Protein AF-A0A961AQT0-F1 (afdb_monomer)

Solvent-accessible surface area (backbone atoms only — not comparable to full-atom values): 14544 Å² total; per-residue (Å²): 105,47,82,48,80,57,98,63,30,37,32,45,31,66,35,46,76,66,59,36,55,49,59,74,41,36,47,55,43,35,65,39,75,93,44,66,75,73,50,56,43,72,80,62,57,74,92,68,95,62,60,76,88,61,42,71,81,42,47,69,58,54,46,48,38,62,71,53,50,48,56,52,50,53,51,50,55,50,51,16,26,54,48,46,52,54,41,60,74,66,38,40,49,81,76,84,74,79,83,70,92,76,78,93,72,82,82,78,86,73,88,78,91,77,94,78,86,85,78,87,70,72,80,76,78,69,75,76,76,78,83,67,47,22,31,38,66,41,51,53,89,48,46,63,29,45,44,50,24,45,47,38,22,48,52,39,51,29,67,78,62,65,66,76,52,64,71,69,76,66,65,62,91,65,91,69,91,61,97,64,81,78,79,50,73,69,57,50,49,52,50,52,47,50,50,50,47,49,52,52,44,57,52,48,52,54,54,52,53,50,51,51,42,65,75,65,67,66,74,83,74,76,78,76,76,79,81,77,83,80,82,82,83,128

Structure (mmCIF, N/CA/C/O backbone):
data_AF-A0A961AQT0-F1
#
_entry.id   AF-A0A961AQT0-F1
#
loop_
_atom_site.group_PDB
_atom_site.id
_atom_site.type_symbol
_atom_site.label_atom_id
_atom_site.label_alt_id
_atom_site.label_comp_id
_atom_site.label_asym_id
_atom_site.label_entity_id
_atom_site.label_seq_id
_atom_site.pdbx_PDB_in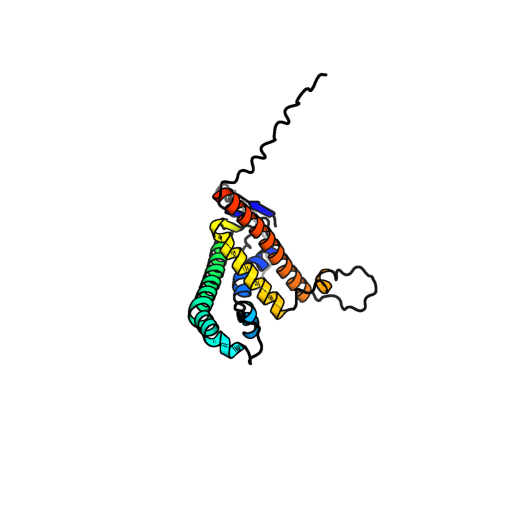s_code
_atom_site.Cartn_x
_atom_site.Cartn_y
_atom_site.Cartn_z
_atom_site.occupancy
_atom_site.B_iso_or_equiv
_atom_site.auth_seq_id
_atom_site.auth_comp_id
_atom_site.auth_asym_id
_atom_site.auth_atom_id
_atom_site.pdbx_PDB_model_num
ATOM 1 N N . MET A 1 1 ? 11.298 3.431 -13.349 1.00 89.81 1 MET A N 1
ATOM 2 C CA . MET A 1 1 ? 9.865 3.794 -13.445 1.00 89.81 1 MET A CA 1
ATOM 3 C C . MET A 1 1 ? 9.560 5.175 -14.056 1.00 89.81 1 MET A C 1
ATOM 5 O O . MET A 1 1 ? 10.123 6.187 -13.641 1.00 89.81 1 MET A O 1
ATOM 9 N N . LYS A 1 2 ? 8.581 5.237 -14.971 1.00 92.31 2 LYS A N 1
ATOM 10 C CA . LYS A 1 2 ? 7.876 6.451 -15.435 1.00 92.31 2 LYS A CA 1
ATOM 11 C C . LYS A 1 2 ? 6.384 6.370 -15.105 1.00 92.31 2 LYS A C 1
ATOM 13 O O . LYS A 1 2 ? 5.784 5.309 -15.260 1.00 92.31 2 LYS A O 1
ATOM 18 N N . PHE A 1 3 ? 5.789 7.501 -14.729 1.00 95.12 3 PHE A N 1
ATOM 19 C CA . PHE A 1 3 ? 4.351 7.633 -14.482 1.00 95.12 3 PHE A CA 1
ATOM 20 C C . PHE A 1 3 ? 3.673 8.417 -15.611 1.00 95.12 3 PHE A C 1
ATOM 22 O O . PHE A 1 3 ? 4.148 9.489 -15.993 1.00 95.12 3 PHE A O 1
ATOM 29 N N . ILE A 1 4 ? 2.570 7.888 -16.134 1.00 94.88 4 ILE A N 1
ATOM 30 C CA . ILE A 1 4 ? 1.768 8.509 -17.193 1.00 94.88 4 ILE A CA 1
ATOM 31 C C . ILE A 1 4 ? 0.313 8.534 -16.725 1.00 94.88 4 ILE A C 1
ATOM 33 O O . ILE A 1 4 ? -0.229 7.502 -16.343 1.00 94.88 4 ILE A O 1
ATOM 37 N N . LEU A 1 5 ? -0.321 9.705 -16.770 1.00 94.25 5 LEU A N 1
ATOM 38 C CA . LEU A 1 5 ? -1.738 9.879 -16.454 1.00 94.25 5 LEU A CA 1
ATOM 39 C C . LEU A 1 5 ? -2.531 10.095 -17.744 1.00 94.25 5 LEU A C 1
ATOM 41 O O . LEU A 1 5 ? -2.155 10.939 -18.559 1.00 94.25 5 LEU A O 1
ATOM 45 N N . THR A 1 6 ? -3.616 9.346 -17.909 1.00 92.38 6 THR A N 1
ATOM 46 C CA . THR A 1 6 ? -4.598 9.499 -18.988 1.00 92.38 6 THR A CA 1
ATOM 47 C C . THR A 1 6 ? -5.956 9.913 -18.406 1.00 92.38 6 THR A C 1
ATOM 49 O O . THR A 1 6 ? -6.093 10.077 -17.192 1.00 92.38 6 THR A O 1
ATOM 52 N N . GLU A 1 7 ? -6.961 10.114 -19.262 1.00 88.50 7 GLU A N 1
ATOM 53 C CA . GLU A 1 7 ? -8.322 10.462 -18.827 1.00 88.50 7 GLU A CA 1
ATOM 54 C C . GLU A 1 7 ? -9.006 9.329 -18.047 1.00 88.50 7 GLU A C 1
ATOM 56 O O . GLU A 1 7 ? -9.765 9.612 -17.123 1.00 88.50 7 GLU A O 1
ATOM 61 N N . GLU A 1 8 ? -8.717 8.065 -18.379 1.00 92.56 8 GLU A N 1
ATOM 62 C CA . GLU A 1 8 ? -9.401 6.881 -17.828 1.00 92.56 8 GLU A CA 1
ATOM 63 C C . GLU A 1 8 ? -8.486 6.013 -16.947 1.00 92.56 8 GLU A C 1
ATOM 65 O O . GLU A 1 8 ? -8.963 5.230 -16.128 1.00 92.56 8 GLU A O 1
ATOM 70 N N . SER A 1 9 ? -7.164 6.146 -17.074 1.00 95.50 9 SER A N 1
ATOM 71 C CA . SER A 1 9 ? -6.191 5.285 -16.396 1.00 95.50 9 SER A CA 1
ATOM 72 C C . SER A 1 9 ? -4.923 6.030 -15.980 1.00 95.50 9 SER A C 1
ATOM 74 O O . SER A 1 9 ? -4.615 7.127 -16.448 1.00 95.50 9 SER A O 1
ATOM 76 N N . TRP A 1 10 ? -4.143 5.416 -15.100 1.00 95.81 10 TRP A N 1
ATOM 77 C CA . TRP A 1 10 ? -2.750 5.772 -14.879 1.00 95.81 10 TRP A CA 1
ATOM 78 C C . TRP A 1 10 ? -1.855 4.564 -15.136 1.00 95.81 10 TRP A C 1
ATOM 80 O O . TRP A 1 10 ? -2.249 3.413 -14.958 1.00 95.81 10 TRP A O 1
ATOM 90 N N . ILE A 1 11 ? -0.640 4.832 -15.600 1.00 95.94 11 ILE A N 1
ATOM 91 C CA . ILE A 1 11 ? 0.290 3.818 -16.083 1.00 95.94 11 ILE A CA 1
ATOM 92 C C . ILE A 1 11 ? 1.629 4.004 -15.380 1.00 95.94 11 ILE A C 1
ATOM 94 O O . ILE A 1 11 ? 2.195 5.102 -15.372 1.00 95.94 11 ILE A O 1
ATOM 98 N N . LEU A 1 12 ? 2.165 2.905 -14.857 1.00 95.44 12 LEU A N 1
ATOM 99 C CA . LEU A 1 12 ? 3.576 2.784 -14.510 1.00 95.44 12 LEU A CA 1
ATOM 100 C C . LEU A 1 12 ? 4.265 1.995 -15.615 1.00 95.44 12 LEU A C 1
ATOM 102 O O . LEU A 1 12 ? 3.833 0.900 -15.957 1.00 95.44 12 LEU A O 1
ATOM 106 N N . SER A 1 13 ? 5.314 2.567 -16.189 1.00 93.81 13 SER A N 1
ATOM 107 C CA . SER A 1 13 ? 6.103 1.971 -17.274 1.00 93.81 13 SER A CA 1
ATOM 108 C C . SER A 1 13 ? 7.590 2.031 -16.945 1.00 93.81 13 SER A C 1
ATOM 110 O O . SER A 1 13 ? 7.985 2.722 -15.999 1.00 93.81 13 SER A O 1
ATOM 112 N N . ASP A 1 14 ? 8.412 1.325 -17.722 1.00 91.19 14 ASP A N 1
ATOM 113 C CA . ASP A 1 14 ? 9.852 1.190 -17.484 1.00 91.19 14 ASP A CA 1
ATOM 114 C C . ASP A 1 14 ? 10.146 0.736 -16.041 1.00 91.19 14 ASP A C 1
ATOM 116 O O . ASP A 1 14 ? 10.972 1.347 -15.348 1.00 91.19 14 ASP A O 1
ATOM 120 N N . LEU A 1 15 ? 9.390 -0.257 -15.557 1.00 92.38 15 LEU A N 1
ATOM 121 C CA . LEU A 1 15 ? 9.602 -0.861 -14.245 1.00 92.38 15 LEU A CA 1
ATOM 122 C C . LEU A 1 15 ? 10.821 -1.776 -14.304 1.00 92.38 15 LEU A C 1
ATOM 124 O O . LEU A 1 15 ? 10.881 -2.703 -15.113 1.00 92.38 15 LEU A O 1
ATOM 128 N N . ASP A 1 16 ? 11.790 -1.523 -13.433 1.00 91.44 16 ASP A N 1
ATOM 129 C CA . ASP A 1 16 ? 12.887 -2.462 -13.239 1.00 91.44 16 ASP A CA 1
ATOM 130 C C . ASP A 1 16 ? 12.443 -3.682 -12.393 1.00 91.44 16 ASP A C 1
ATOM 132 O O . ASP A 1 16 ? 11.390 -3.655 -11.745 1.00 91.44 16 ASP A O 1
ATOM 136 N N . PRO A 1 17 ? 13.224 -4.780 -12.366 1.00 92.06 17 PRO A N 1
ATOM 137 C CA . PRO A 1 17 ? 12.862 -5.980 -11.610 1.00 92.06 17 PRO A CA 1
ATOM 138 C C . PRO A 1 17 ? 12.634 -5.760 -10.108 1.00 92.06 17 PRO A C 1
ATOM 140 O O . PRO A 1 17 ? 11.845 -6.481 -9.492 1.00 92.06 17 PRO A O 1
ATOM 143 N N . ILE A 1 18 ? 13.332 -4.798 -9.499 1.00 92.19 18 ILE A N 1
ATOM 144 C CA . ILE A 1 18 ? 13.198 -4.479 -8.075 1.00 92.19 18 ILE A CA 1
ATOM 145 C C . ILE A 1 18 ? 11.899 -3.701 -7.853 1.00 92.19 18 ILE A C 1
ATOM 147 O O . ILE A 1 18 ? 11.132 -4.057 -6.961 1.00 92.19 18 ILE A O 1
ATOM 151 N N . GLU A 1 19 ? 11.617 -2.700 -8.688 1.00 94.88 19 GLU A N 1
ATOM 152 C CA . GLU A 1 19 ? 10.358 -1.946 -8.676 1.00 94.88 19 GLU A CA 1
ATOM 153 C C . GLU A 1 19 ? 9.150 -2.880 -8.873 1.00 94.88 19 GLU A C 1
ATOM 155 O O . GLU A 1 19 ? 8.180 -2.797 -8.117 1.00 94.88 19 GLU A O 1
ATOM 160 N N . TRP A 1 20 ? 9.229 -3.833 -9.812 1.00 95.25 20 TRP A N 1
ATOM 161 C CA . TRP A 1 20 ? 8.197 -4.863 -9.981 1.00 95.25 20 TRP A CA 1
ATOM 162 C C . TRP A 1 20 ? 8.046 -5.740 -8.735 1.00 95.25 20 TRP A C 1
ATOM 164 O O . TRP A 1 20 ? 6.934 -5.953 -8.259 1.00 95.25 20 TRP A O 1
ATOM 174 N N . THR A 1 21 ? 9.159 -6.203 -8.158 1.00 93.81 21 THR A N 1
ATOM 175 C CA . THR A 1 21 ? 9.134 -6.996 -6.917 1.00 93.81 21 THR A CA 1
ATOM 176 C C . THR A 1 21 ? 8.469 -6.224 -5.775 1.00 93.81 21 THR A C 1
ATOM 178 O O . THR A 1 21 ? 7.785 -6.813 -4.941 1.00 93.81 21 THR A O 1
ATOM 181 N N . PHE A 1 22 ? 8.647 -4.904 -5.708 1.00 95.94 22 PHE A N 1
ATOM 182 C CA . PHE A 1 22 ? 7.949 -4.084 -4.723 1.00 95.94 22 PHE A CA 1
ATOM 183 C C . PHE A 1 22 ? 6.447 -4.030 -5.003 1.00 95.94 22 PHE A C 1
ATOM 185 O O . PHE A 1 22 ? 5.671 -4.221 -4.071 1.00 95.94 22 PHE A O 1
ATOM 192 N N . LEU A 1 23 ? 6.032 -3.825 -6.255 1.00 96.62 23 LEU A N 1
ATOM 193 C CA . LEU A 1 23 ? 4.618 -3.800 -6.644 1.00 96.62 23 LEU A CA 1
ATOM 194 C C . LEU A 1 23 ? 3.904 -5.127 -6.356 1.00 96.62 23 LEU A C 1
ATOM 196 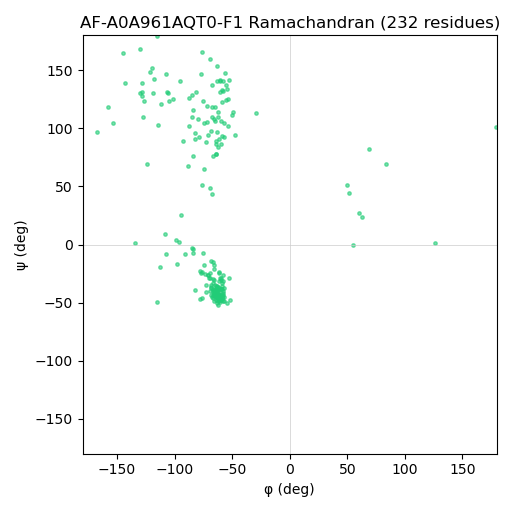O O . LEU A 1 23 ? 2.865 -5.132 -5.695 1.00 96.62 23 LEU A O 1
ATOM 200 N N . ASP A 1 24 ? 4.489 -6.245 -6.784 1.00 95.38 24 ASP A N 1
ATOM 201 C CA . ASP A 1 24 ? 3.924 -7.592 -6.635 1.00 95.38 24 ASP A CA 1
ATOM 202 C C . ASP A 1 24 ? 3.696 -7.977 -5.162 1.00 95.38 24 ASP A C 1
ATOM 204 O O . ASP A 1 24 ? 2.759 -8.690 -4.809 1.00 95.38 24 ASP A O 1
ATOM 208 N N . ARG A 1 25 ? 4.507 -7.420 -4.255 1.00 95.19 25 ARG A N 1
ATOM 209 C CA . ARG A 1 25 ? 4.399 -7.672 -2.814 1.00 95.19 25 ARG A CA 1
ATOM 210 C C . ARG A 1 25 ? 3.369 -6.807 -2.097 1.00 95.19 25 ARG A C 1
ATOM 212 O O . ARG A 1 25 ? 3.127 -7.046 -0.913 1.00 95.19 25 ARG A O 1
ATOM 219 N N . ILE A 1 26 ? 2.752 -5.816 -2.746 1.00 96.88 26 ILE A N 1
ATOM 220 C CA . ILE A 1 26 ? 1.776 -4.930 -2.088 1.00 96.88 26 ILE A CA 1
ATOM 221 C C . ILE A 1 26 ? 0.640 -5.726 -1.423 1.00 96.88 26 ILE A C 1
ATOM 223 O O . ILE A 1 26 ? 0.404 -5.484 -0.236 1.00 96.88 26 ILE A O 1
ATOM 227 N N . PRO A 1 27 ? -0.044 -6.682 -2.091 1.00 96.88 27 PRO A N 1
ATOM 228 C CA . PRO A 1 27 ? -1.161 -7.402 -1.477 1.00 96.88 27 PRO A CA 1
ATOM 229 C C . PRO A 1 27 ? -0.750 -8.202 -0.234 1.00 96.88 27 PRO A C 1
ATOM 231 O O . PRO A 1 27 ? -1.431 -8.139 0.793 1.00 96.88 27 PRO A O 1
ATOM 234 N N . GLU A 1 28 ? 0.391 -8.897 -0.299 1.00 94.38 28 GLU A N 1
ATOM 235 C CA . GLU A 1 28 ? 0.951 -9.675 0.814 1.00 94.38 28 GLU A CA 1
ATOM 236 C C . GLU A 1 28 ? 1.325 -8.765 1.996 1.00 94.38 28 GLU A C 1
ATOM 238 O O . GLU A 1 28 ? 0.946 -9.016 3.145 1.00 94.38 28 GLU A O 1
ATOM 243 N N . MET A 1 29 ? 2.034 -7.668 1.716 1.00 93.75 29 MET A N 1
ATOM 244 C CA . MET A 1 29 ? 2.476 -6.718 2.737 1.00 93.75 29 MET A CA 1
ATOM 245 C C . MET A 1 29 ? 1.293 -6.002 3.387 1.00 93.75 29 MET A C 1
ATOM 247 O O . MET A 1 29 ? 1.274 -5.852 4.606 1.00 93.75 29 MET A O 1
ATOM 251 N N . ALA A 1 30 ? 0.282 -5.620 2.605 1.00 95.56 30 ALA A N 1
ATOM 252 C CA . ALA A 1 30 ? -0.956 -5.023 3.098 1.00 95.56 30 ALA A CA 1
ATOM 253 C C . ALA A 1 30 ? -1.780 -6.002 3.951 1.00 95.56 30 ALA A C 1
ATOM 255 O O . ALA A 1 30 ? -2.460 -5.587 4.886 1.00 95.56 30 ALA A O 1
ATOM 256 N N . ALA A 1 31 ? -1.698 -7.308 3.676 1.00 93.25 31 ALA A N 1
ATOM 257 C CA . ALA A 1 31 ? -2.327 -8.340 4.498 1.00 93.25 31 ALA A CA 1
ATOM 258 C C . ALA A 1 31 ? -1.639 -8.537 5.860 1.00 93.25 31 ALA A C 1
ATOM 260 O O . ALA A 1 31 ? -2.248 -9.023 6.824 1.00 93.25 31 ALA A O 1
ATOM 261 N N . GLY A 1 32 ? -0.344 -8.220 5.933 1.00 90.06 32 GLY A N 1
ATOM 262 C CA . GLY A 1 32 ? 0.490 -8.491 7.098 1.00 90.06 32 GLY A CA 1
ATOM 263 C C . GLY A 1 32 ? 0.576 -9.980 7.433 1.00 90.06 32 GLY A C 1
ATOM 264 O O . GLY A 1 32 ? 0.724 -10.326 8.598 1.00 90.06 32 GLY A O 1
ATOM 265 N N . GLU A 1 33 ? 0.412 -10.878 6.454 1.00 83.62 33 GLU A N 1
ATOM 266 C CA . GLU A 1 33 ? 0.468 -12.342 6.642 1.00 83.62 33 GLU A CA 1
ATOM 267 C C . GLU A 1 33 ? 1.827 -12.837 7.113 1.00 83.62 33 GLU A C 1
ATOM 269 O O . GLU A 1 33 ? 1.892 -13.696 7.993 1.00 83.62 33 GLU A O 1
ATOM 274 N N . ALA A 1 34 ? 2.893 -12.207 6.627 1.00 81.06 34 ALA A N 1
ATOM 275 C CA . ALA A 1 34 ? 4.253 -12.452 7.083 1.00 81.06 34 ALA A CA 1
ATOM 276 C C . ALA A 1 34 ? 4.565 -11.829 8.460 1.00 81.06 34 ALA A C 1
ATOM 278 O O . ALA A 1 34 ? 5.642 -12.062 9.011 1.00 81.06 34 ALA A O 1
ATOM 279 N N . LEU A 1 35 ? 3.652 -11.030 9.023 1.00 85.56 35 LEU A N 1
ATOM 280 C CA . LEU A 1 35 ? 3.876 -10.264 10.243 1.00 85.56 35 LEU A CA 1
ATOM 281 C C . LEU A 1 35 ? 3.114 -10.849 11.445 1.00 85.56 35 LEU A C 1
ATOM 283 O O . LEU A 1 35 ? 2.002 -11.369 11.311 1.00 85.56 35 LEU A O 1
ATOM 287 N N . PRO A 1 36 ? 3.680 -10.738 12.659 1.00 85.50 36 PRO A N 1
ATOM 288 C CA . PRO A 1 36 ? 2.969 -11.069 13.884 1.00 85.50 36 PRO A CA 1
ATOM 289 C C . PRO A 1 36 ? 1.604 -10.352 14.010 1.00 85.50 36 PRO A C 1
ATOM 291 O O . PRO A 1 36 ? 1.506 -9.163 13.688 1.00 85.50 36 PRO A O 1
ATOM 294 N N . PRO A 1 37 ? 0.547 -11.017 14.530 1.00 83.50 37 PRO A N 1
ATOM 295 C CA . PRO A 1 37 ? -0.811 -10.463 14.553 1.00 83.50 37 PRO A CA 1
ATOM 296 C C . PRO A 1 37 ? -0.960 -9.122 15.276 1.00 83.50 37 PRO A C 1
ATOM 298 O O . PRO A 1 37 ? -1.874 -8.368 14.954 1.00 83.50 37 PRO A O 1
ATOM 301 N N . GLN A 1 38 ? -0.086 -8.811 16.238 1.00 83.81 38 GLN A N 1
ATOM 302 C CA . GLN A 1 38 ? -0.136 -7.544 16.968 1.00 83.81 38 GLN A CA 1
ATOM 303 C C . GLN A 1 38 ? 0.052 -6.323 16.062 1.00 83.81 38 GLN A C 1
ATOM 305 O O . GLN A 1 38 ? -0.568 -5.299 16.309 1.00 83.81 38 GLN A O 1
ATOM 310 N N . PHE A 1 39 ? 0.823 -6.433 14.978 1.00 85.06 39 PHE A N 1
ATOM 311 C CA . PHE A 1 39 ? 1.062 -5.301 14.08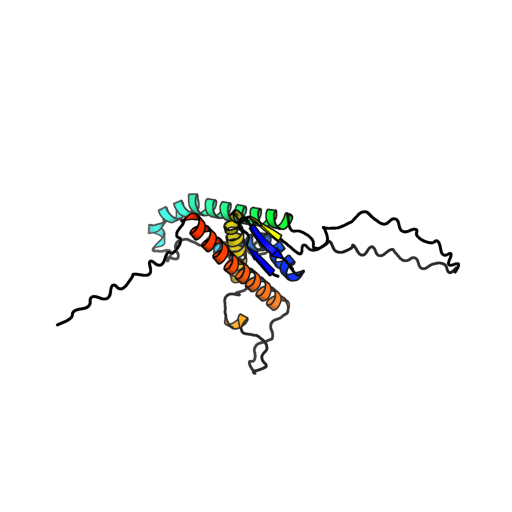2 1.00 85.06 39 PHE A CA 1
ATOM 312 C C . PHE A 1 39 ? -0.181 -4.934 13.266 1.00 85.06 39 PHE A C 1
ATOM 314 O O . PHE A 1 39 ? -0.400 -3.768 12.945 1.00 85.06 39 PHE A O 1
ATOM 321 N N . ARG A 1 40 ? -1.080 -5.899 13.031 1.00 82.06 40 ARG A N 1
ATOM 322 C CA . ARG A 1 40 ? -2.374 -5.643 12.380 1.00 82.06 40 ARG A CA 1
ATOM 323 C C . ARG A 1 40 ? -3.308 -4.764 13.210 1.00 82.06 40 ARG A C 1
ATOM 325 O O . ARG A 1 40 ? -4.229 -4.184 12.646 1.00 82.06 40 ARG A O 1
ATOM 332 N N . GLN A 1 41 ? -3.059 -4.608 14.514 1.00 83.56 41 GLN A N 1
ATOM 333 C CA . GLN A 1 41 ? -3.814 -3.663 15.346 1.00 83.56 41 GLN A CA 1
ATOM 334 C C . GLN A 1 41 ? -3.645 -2.220 14.859 1.00 83.56 41 GLN A C 1
ATOM 336 O O . GLN A 1 41 ? -4.530 -1.402 15.075 1.00 83.56 41 GLN A O 1
ATOM 341 N N . ARG A 1 42 ? -2.555 -1.907 14.141 1.00 86.31 42 ARG A N 1
ATOM 342 C CA . ARG A 1 42 ? -2.358 -0.582 13.550 1.00 86.31 42 ARG A CA 1
ATOM 343 C C . ARG A 1 42 ? -3.307 -0.293 12.386 1.00 86.31 42 ARG A C 1
ATOM 345 O O . ARG A 1 42 ? -3.639 0.869 12.171 1.00 86.31 42 ARG A O 1
ATOM 352 N N . LEU A 1 43 ? -3.749 -1.326 11.662 1.00 86.50 43 LEU A N 1
ATOM 353 C CA . LEU A 1 43 ? -4.715 -1.185 10.566 1.00 86.50 43 LEU A CA 1
ATOM 354 C C . LEU A 1 43 ? -6.123 -0.888 11.080 1.00 86.50 43 LEU A C 1
ATOM 356 O O . LEU A 1 43 ? -6.871 -0.147 10.453 1.00 86.50 43 LEU A O 1
ATOM 360 N N . LEU A 1 44 ? -6.472 -1.471 12.225 1.00 85.94 44 LEU A N 1
ATOM 361 C CA . LEU A 1 44 ? -7.778 -1.338 12.862 1.00 85.94 44 LEU A CA 1
ATOM 362 C C . LEU A 1 44 ? -7.561 -0.828 14.287 1.00 85.94 44 LEU A C 1
ATOM 364 O O . LEU A 1 44 ? -7.714 -1.602 15.240 1.00 85.94 44 LEU A O 1
ATOM 368 N N . PRO A 1 45 ? -7.125 0.437 14.432 1.00 82.00 45 PRO A N 1
ATOM 369 C CA . PRO A 1 45 ? -6.811 0.979 15.735 1.00 82.00 45 PRO A CA 1
ATOM 370 C C . PRO A 1 45 ? -8.062 1.006 16.605 1.00 82.00 45 PRO A C 1
ATOM 372 O O . PRO A 1 45 ? -9.196 1.102 16.129 1.00 82.00 45 PRO A O 1
ATOM 375 N N . ASP A 1 46 ? -7.825 0.949 17.906 1.00 82.31 46 ASP A N 1
ATOM 376 C CA . ASP A 1 46 ? -8.844 1.284 18.880 1.00 82.31 46 ASP A CA 1
ATOM 377 C C . ASP A 1 46 ? -9.292 2.734 18.643 1.00 82.31 46 ASP A C 1
ATOM 379 O O . ASP A 1 46 ? -8.440 3.629 18.638 1.00 82.31 46 ASP A O 1
ATOM 383 N N . PRO A 1 47 ? -10.588 2.995 18.405 1.00 83.31 47 PRO A N 1
ATOM 384 C CA . PRO A 1 47 ? -11.051 4.341 18.093 1.00 83.31 47 PRO A CA 1
ATOM 385 C C . PRO A 1 47 ? -10.930 5.286 19.293 1.00 83.31 47 PRO A C 1
ATOM 387 O O . PRO A 1 47 ? -11.030 6.499 19.114 1.00 83.31 47 PRO A O 1
ATOM 390 N N . ILE A 1 48 ? -10.715 4.756 20.505 1.00 82.12 48 ILE A N 1
ATOM 391 C CA . ILE A 1 48 ? -10.544 5.560 21.709 1.00 82.12 48 ILE A CA 1
ATOM 392 C C . ILE A 1 48 ? -9.257 5.166 22.438 1.00 82.12 48 ILE A C 1
ATOM 394 O O . ILE A 1 48 ? -9.175 4.127 23.095 1.00 82.12 48 ILE A O 1
ATOM 398 N N . ASP A 1 49 ? -8.274 6.062 22.394 1.00 74.94 49 ASP A N 1
ATOM 399 C CA . ASP A 1 49 ? -7.051 5.978 23.195 1.00 74.94 49 ASP A CA 1
ATOM 400 C C . ASP A 1 49 ? -7.250 6.670 24.556 1.00 74.94 49 ASP A C 1
ATOM 402 O O . ASP A 1 49 ? -6.714 7.746 24.823 1.00 74.94 49 ASP A O 1
ATOM 406 N N . VAL A 1 50 ? -8.112 6.094 25.405 1.00 74.50 50 VAL A N 1
ATOM 407 C CA . VAL A 1 50 ? -8.388 6.606 26.763 1.00 74.50 50 VAL A CA 1
ATOM 408 C C . VAL A 1 50 ? -8.048 5.584 27.851 1.00 74.50 50 VAL A C 1
ATOM 410 O O . VAL A 1 50 ? -8.151 4.371 27.627 1.00 74.50 50 VAL A O 1
ATOM 413 N N . PRO A 1 51 ? -7.689 6.043 29.068 1.00 76.00 51 PRO A N 1
ATOM 414 C CA . PRO A 1 51 ? -7.473 5.164 30.211 1.00 76.00 51 PRO A CA 1
ATOM 415 C C . PRO A 1 51 ? -8.697 4.293 30.515 1.00 76.00 51 PRO A C 1
ATOM 417 O O . PRO A 1 51 ? -9.841 4.729 30.385 1.00 76.00 51 PRO A O 1
ATOM 420 N N . ALA A 1 52 ? -8.461 3.078 31.021 1.00 76.00 52 ALA A N 1
ATOM 421 C CA . ALA A 1 52 ? -9.514 2.096 31.304 1.00 76.00 52 ALA A CA 1
ATOM 422 C C . ALA A 1 52 ? -10.661 2.629 32.188 1.00 76.00 52 ALA A C 1
ATOM 424 O O . ALA A 1 52 ? -11.794 2.184 32.048 1.00 76.00 52 ALA A O 1
ATOM 425 N N . SER A 1 53 ? -10.386 3.601 33.064 1.00 76.19 53 SER A N 1
ATOM 426 C CA . SER A 1 53 ? -11.379 4.232 33.941 1.00 76.19 53 SER A CA 1
ATOM 427 C C . SER A 1 53 ? -12.401 5.115 33.221 1.00 76.19 53 SER A C 1
ATOM 429 O O . SER A 1 53 ? -13.480 5.341 33.754 1.00 76.19 53 SER A O 1
ATOM 431 N N . GLU A 1 54 ? -12.066 5.650 32.047 1.00 75.88 54 GLU A N 1
ATOM 432 C CA . GLU A 1 54 ? -12.966 6.497 31.246 1.00 75.88 54 GLU A CA 1
ATOM 433 C C . GLU A 1 54 ? -13.657 5.695 30.139 1.00 75.88 54 GLU A C 1
ATOM 435 O O . GLU A 1 54 ? -14.706 6.091 29.637 1.00 75.88 54 GLU A O 1
ATOM 440 N N . ARG A 1 55 ? -13.113 4.514 29.837 1.00 77.88 55 ARG A N 1
ATOM 441 C CA . ARG A 1 55 ? -13.582 3.605 28.796 1.00 77.88 55 ARG A CA 1
ATOM 442 C C . ARG A 1 55 ? -14.961 3.002 29.069 1.00 77.88 55 ARG A C 1
ATOM 444 O O . ARG A 1 55 ? -15.693 2.737 28.123 1.00 77.88 55 ARG A O 1
ATOM 451 N N . GLU A 1 56 ? -15.333 2.818 30.338 1.00 76.19 56 GLU A N 1
ATOM 452 C CA . GLU A 1 56 ? -16.666 2.317 30.723 1.00 76.19 56 GLU A CA 1
ATOM 453 C C . GLU A 1 56 ? -17.797 3.237 30.230 1.00 76.19 56 GLU A C 1
ATOM 455 O O . GLU A 1 56 ? -18.880 2.762 29.901 1.00 76.19 56 GLU A O 1
ATOM 460 N N . ASN A 1 57 ? -17.545 4.547 30.112 1.00 79.06 57 ASN A N 1
ATOM 461 C CA . ASN A 1 57 ? -18.544 5.496 29.609 1.00 79.06 57 ASN A CA 1
ATOM 462 C C . ASN A 1 57 ? -18.746 5.403 28.089 1.00 79.06 57 ASN A C 1
ATOM 464 O O . ASN A 1 57 ? -19.765 5.863 27.581 1.00 79.06 57 ASN A O 1
ATOM 468 N N . GLU A 1 58 ? -17.796 4.791 27.382 1.00 81.75 58 GLU A N 1
ATOM 469 C CA . GLU A 1 58 ? -17.765 4.676 25.923 1.00 81.75 58 GLU A CA 1
ATOM 470 C C . GLU A 1 58 ? -18.062 3.243 25.446 1.00 81.75 58 GLU A C 1
ATOM 472 O O . GLU A 1 58 ? -17.919 2.928 24.266 1.00 81.75 58 GLU A O 1
ATOM 477 N N . GLU A 1 59 ? -18.488 2.350 26.348 1.00 82.94 59 GLU A N 1
ATOM 478 C CA . GLU A 1 59 ? -18.731 0.934 26.040 1.00 82.94 59 GLU A CA 1
ATOM 479 C C . GLU A 1 59 ? -19.750 0.755 24.903 1.00 82.94 59 GLU A C 1
ATOM 481 O O . GLU A 1 59 ? -19.561 -0.094 24.033 1.00 82.94 59 GLU A O 1
ATOM 486 N N . GLY A 1 60 ? -20.786 1.601 24.855 1.00 84.50 60 GLY A N 1
ATOM 487 C CA . GLY A 1 60 ? -21.765 1.602 23.764 1.00 84.50 60 GLY A CA 1
ATOM 488 C C . GLY A 1 60 ? -21.138 1.933 22.408 1.00 84.50 60 GLY A C 1
ATOM 489 O O . GLY A 1 60 ? -21.351 1.208 21.442 1.00 84.50 60 GLY A O 1
ATOM 490 N N . PHE A 1 61 ? -20.299 2.970 22.351 1.00 87.19 61 PHE A N 1
ATOM 491 C CA . PHE A 1 61 ? -19.592 3.350 21.128 1.00 87.19 61 PHE A CA 1
ATOM 492 C C . PHE A 1 61 ? -18.591 2.276 20.688 1.00 87.19 61 PHE A C 1
ATOM 494 O O . PHE A 1 61 ? -18.508 1.951 19.506 1.00 87.19 61 PHE A O 1
ATOM 501 N N . LEU A 1 62 ? -17.848 1.687 21.629 1.00 87.19 62 LEU A N 1
ATOM 502 C CA . LEU A 1 62 ? -16.904 0.609 21.332 1.00 87.19 62 LEU A CA 1
ATOM 503 C C . LEU A 1 62 ? -17.606 -0.657 20.831 1.00 87.19 62 LEU A C 1
ATOM 505 O O . LEU A 1 62 ? -17.060 -1.352 19.972 1.00 87.19 62 LEU A O 1
ATOM 509 N N . ASN A 1 63 ? -18.805 -0.949 21.343 1.00 88.56 63 ASN A N 1
ATOM 510 C CA . ASN A 1 63 ? -19.623 -2.040 20.833 1.00 88.56 63 ASN A CA 1
ATOM 511 C C . ASN A 1 63 ? -20.073 -1.763 19.392 1.00 88.56 63 ASN A C 1
ATOM 513 O O . ASN A 1 63 ? -19.850 -2.603 18.527 1.00 88.56 63 ASN A O 1
ATOM 517 N N . ASP A 1 64 ? -20.603 -0.569 19.109 1.00 90.25 64 ASP A N 1
ATOM 518 C CA . ASP A 1 64 ? -21.024 -0.187 17.753 1.00 90.25 64 ASP A CA 1
ATOM 519 C C . ASP A 1 64 ? -19.844 -0.195 16.766 1.00 90.25 64 ASP A C 1
ATOM 521 O O . ASP A 1 64 ? -19.957 -0.681 15.638 1.00 90.25 64 ASP A O 1
ATOM 525 N N . TRP A 1 65 ? -18.676 0.284 17.201 1.00 90.31 65 TRP A N 1
ATOM 526 C CA . TRP A 1 65 ? -17.442 0.200 16.426 1.00 90.31 65 TRP A CA 1
ATOM 527 C C . TRP A 1 65 ? -17.071 -1.249 16.098 1.00 90.31 65 TRP A C 1
ATOM 529 O O . TRP A 1 65 ? -16.741 -1.559 14.954 1.00 90.31 65 TRP A O 1
ATOM 539 N N . GLY A 1 66 ? -17.123 -2.140 17.090 1.00 88.62 66 GLY A N 1
ATOM 540 C CA . GLY A 1 66 ? -16.805 -3.554 16.912 1.00 88.62 66 GLY A CA 1
ATOM 541 C C . GLY A 1 66 ? -17.822 -4.311 16.056 1.00 88.62 66 GLY A C 1
ATOM 542 O O . GLY A 1 66 ? -17.428 -5.209 15.315 1.00 88.62 66 GLY A O 1
ATOM 543 N N . GLU A 1 67 ? -19.103 -3.956 16.151 1.00 92.88 67 GLU A N 1
ATOM 544 C CA . GLU A 1 67 ? -20.206 -4.636 15.468 1.00 92.88 67 GLU A CA 1
ATOM 545 C C . GLU A 1 67 ? -20.378 -4.173 14.016 1.00 92.88 67 GLU A C 1
ATOM 547 O O . GLU A 1 67 ? -20.631 -5.005 13.146 1.00 92.88 67 GLU A O 1
ATOM 552 N N . TYR A 1 68 ? -20.211 -2.875 13.744 1.00 92.25 68 TYR A N 1
ATOM 553 C CA . TYR A 1 68 ? -20.531 -2.288 12.439 1.00 92.25 68 TYR A CA 1
ATOM 554 C C . TYR A 1 68 ? -19.305 -1.747 11.709 1.00 92.25 68 TYR A C 1
ATOM 556 O O . TYR A 1 68 ? -19.082 -2.073 10.548 1.00 92.25 68 TYR A O 1
ATOM 564 N N . VAL A 1 69 ? -18.471 -0.947 12.375 1.00 91.38 69 VAL A N 1
ATOM 565 C CA . VAL A 1 69 ? -17.408 -0.216 11.666 1.00 91.38 69 VAL A CA 1
ATOM 566 C C . VAL A 1 69 ? -16.222 -1.112 11.336 1.00 91.38 69 VAL A C 1
ATOM 568 O O . VAL A 1 69 ? -15.726 -1.121 10.211 1.00 91.38 69 VAL A O 1
ATOM 571 N N . ARG A 1 70 ? -15.754 -1.887 12.314 1.00 90.69 70 ARG A N 1
ATOM 572 C CA . ARG A 1 70 ? -14.587 -2.747 12.142 1.00 90.69 70 ARG A CA 1
ATOM 573 C C . ARG A 1 70 ? -14.788 -3.798 11.035 1.00 90.69 70 ARG A C 1
ATOM 575 O O . ARG A 1 70 ? -13.879 -3.912 10.213 1.00 90.69 70 ARG A O 1
ATOM 582 N N . PRO A 1 71 ? -15.913 -4.536 10.958 1.00 93.50 71 PRO A N 1
ATOM 583 C CA . PRO A 1 71 ? -16.123 -5.512 9.887 1.00 93.50 71 PRO A CA 1
ATOM 584 C C . PRO A 1 71 ? -16.203 -4.875 8.494 1.00 93.50 71 PRO A C 1
ATOM 586 O O . PRO A 1 71 ? -15.694 -5.448 7.526 1.00 93.50 71 PRO A O 1
ATOM 589 N N . ASP A 1 72 ? -16.793 -3.682 8.389 1.00 93.75 72 ASP A N 1
ATOM 590 C CA . ASP A 1 72 ? -16.873 -2.936 7.131 1.00 93.75 72 ASP A CA 1
ATOM 591 C C . ASP A 1 72 ? -15.479 -2.488 6.667 1.00 93.75 72 ASP A C 1
ATOM 593 O O . ASP A 1 72 ? -15.126 -2.671 5.500 1.00 93.75 72 ASP A O 1
ATOM 597 N N . LEU A 1 73 ? -14.646 -1.984 7.5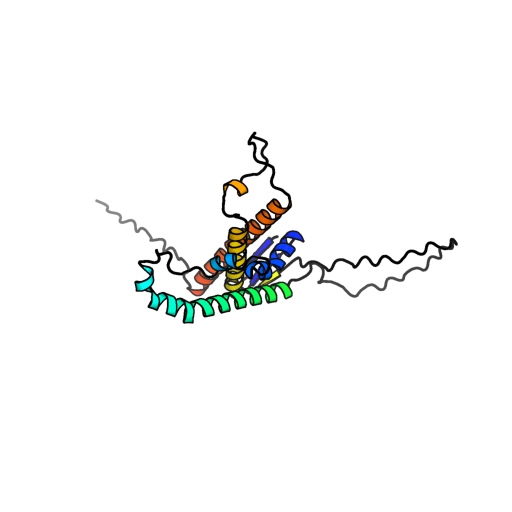87 1.00 92.25 73 LEU A N 1
ATOM 598 C CA . LEU A 1 73 ? -13.248 -1.639 7.303 1.00 92.25 73 LEU A CA 1
ATOM 599 C C . LEU A 1 73 ? -12.424 -2.864 6.897 1.00 92.25 73 LEU A C 1
ATOM 601 O O . LEU A 1 73 ? -11.695 -2.810 5.908 1.00 92.25 73 LEU A O 1
ATOM 605 N N . GLU A 1 74 ? -12.555 -3.980 7.620 1.00 93.62 74 GLU A N 1
ATOM 606 C CA . GLU A 1 74 ? -11.894 -5.245 7.274 1.00 93.62 74 GLU A CA 1
ATOM 607 C C . GLU A 1 74 ? -12.280 -5.697 5.858 1.00 93.62 74 GLU A C 1
ATOM 609 O O . GLU A 1 74 ? -11.409 -6.042 5.054 1.00 93.62 74 GLU A O 1
ATOM 614 N N . SER A 1 75 ? -13.569 -5.626 5.522 1.00 95.56 75 SER A N 1
ATOM 615 C CA . SER A 1 75 ? -14.082 -5.978 4.195 1.00 95.56 75 SER A CA 1
ATOM 616 C C . SER A 1 75 ? -13.550 -5.040 3.108 1.00 95.56 75 SER A C 1
ATOM 618 O O . SER A 1 75 ? -13.112 -5.507 2.055 1.00 95.56 75 SER A O 1
ATOM 620 N N . ALA A 1 76 ? -13.514 -3.730 3.366 1.00 96.06 76 ALA A N 1
ATOM 621 C CA . ALA A 1 76 ? -12.953 -2.743 2.447 1.00 96.06 76 ALA A CA 1
ATOM 622 C C . ALA A 1 76 ? -11.447 -2.958 2.216 1.00 96.06 76 ALA A C 1
ATOM 624 O O . ALA A 1 76 ? -10.970 -2.873 1.084 1.00 96.06 76 ALA A O 1
ATOM 625 N N . PHE A 1 77 ? -10.691 -3.301 3.262 1.00 96.38 77 PHE A N 1
ATOM 626 C CA . PHE A 1 77 ? -9.263 -3.608 3.166 1.00 96.38 77 PHE A CA 1
ATOM 627 C C . PHE A 1 77 ? -8.978 -4.883 2.373 1.00 96.38 77 PHE A C 1
ATOM 629 O O . PHE A 1 77 ? -8.004 -4.930 1.620 1.00 96.38 77 PHE A O 1
ATOM 636 N N . VAL A 1 78 ? -9.806 -5.923 2.517 1.00 96.81 78 VAL A N 1
ATOM 637 C CA . VAL A 1 78 ? -9.745 -7.117 1.654 1.00 96.81 78 VAL A CA 1
ATOM 638 C C . VAL A 1 78 ? -10.025 -6.731 0.202 1.00 96.81 78 VAL A C 1
ATOM 640 O O . VAL A 1 78 ? -9.192 -6.992 -0.660 1.00 96.81 78 VAL A O 1
ATOM 643 N N . ALA A 1 79 ? -11.131 -6.030 -0.060 1.00 97.94 79 ALA A N 1
ATOM 644 C CA . ALA A 1 79 ? -11.520 -5.645 -1.414 1.00 97.94 79 ALA A CA 1
ATOM 645 C C . ALA A 1 79 ? -10.454 -4.791 -2.124 1.00 97.94 79 ALA A C 1
ATOM 647 O O . ALA A 1 79 ? -10.204 -4.984 -3.315 1.00 97.94 79 ALA A O 1
ATOM 648 N N . ALA A 1 80 ? -9.792 -3.888 -1.394 1.00 98.00 80 ALA A N 1
ATOM 649 C CA . ALA A 1 80 ? -8.697 -3.078 -1.916 1.00 98.00 80 ALA A CA 1
ATOM 650 C C . ALA A 1 80 ? -7.496 -3.933 -2.359 1.00 98.00 80 ALA A C 1
ATOM 652 O O . ALA A 1 80 ? -6.983 -3.759 -3.463 1.00 98.00 80 ALA A O 1
ATOM 653 N N . ARG A 1 81 ? -7.078 -4.901 -1.533 1.00 97.62 81 ARG A N 1
ATOM 654 C CA . ARG A 1 81 ? -5.981 -5.829 -1.863 1.00 97.62 81 ARG A CA 1
ATOM 655 C C . ARG A 1 81 ? -6.333 -6.738 -3.038 1.00 97.62 81 ARG A C 1
ATOM 657 O O . ARG A 1 81 ? -5.489 -6.972 -3.902 1.00 97.62 81 ARG A O 1
ATOM 664 N N . ASP A 1 82 ? -7.577 -7.203 -3.098 1.00 98.12 82 ASP A N 1
ATOM 665 C CA . ASP A 1 82 ? -8.071 -8.014 -4.210 1.00 98.12 82 ASP A CA 1
ATOM 666 C C . ASP A 1 82 ? -8.069 -7.223 -5.522 1.00 98.12 82 ASP A C 1
ATOM 668 O O . ASP A 1 82 ? -7.739 -7.774 -6.571 1.00 98.12 82 ASP A O 1
ATOM 672 N N . GLN A 1 83 ? -8.422 -5.934 -5.477 1.00 98.19 83 GLN A N 1
ATOM 673 C CA . GLN A 1 83 ? -8.357 -5.059 -6.645 1.00 98.19 83 GLN A CA 1
ATOM 674 C C . GLN A 1 83 ? -6.915 -4.898 -7.137 1.00 98.19 83 GLN A C 1
ATOM 676 O O . GLN A 1 83 ? -6.656 -5.174 -8.303 1.00 98.19 83 GLN A O 1
ATOM 681 N N . VAL A 1 84 ? -5.971 -4.568 -6.247 1.00 98.00 84 VAL A N 1
ATOM 682 C CA . VAL A 1 84 ? -4.544 -4.460 -6.606 1.00 98.00 84 VAL A CA 1
ATOM 683 C C . VAL A 1 84 ? -4.016 -5.770 -7.193 1.00 98.00 84 VAL A C 1
ATOM 685 O O . VAL A 1 84 ? -3.323 -5.756 -8.203 1.00 98.00 84 VAL A O 1
ATOM 688 N N . SER A 1 85 ? -4.393 -6.913 -6.615 1.00 97.56 85 SER A N 1
ATOM 689 C CA . SER A 1 85 ? -3.986 -8.231 -7.123 1.00 97.56 85 SER A CA 1
ATOM 690 C C . SER A 1 85 ? -4.511 -8.496 -8.539 1.00 97.56 85 SER A C 1
ATOM 692 O O . SER A 1 85 ? -3.796 -9.055 -9.366 1.00 97.56 85 SER A O 1
ATOM 694 N N . ARG A 1 86 ? -5.754 -8.087 -8.838 1.00 97.44 86 ARG A N 1
ATOM 695 C CA . ARG A 1 86 ? -6.320 -8.189 -10.193 1.00 97.44 86 ARG A CA 1
ATOM 696 C C . ARG A 1 86 ? -5.581 -7.298 -11.183 1.00 97.44 86 ARG A C 1
ATOM 698 O O . ARG A 1 86 ? -5.293 -7.756 -12.281 1.00 97.44 86 ARG A O 1
ATOM 705 N N . ASP A 1 87 ? -5.272 -6.068 -10.793 1.00 96.75 87 ASP A N 1
ATOM 706 C CA . ASP A 1 87 ? -4.585 -5.113 -11.664 1.00 96.75 87 ASP A CA 1
ATOM 707 C C . ASP A 1 87 ? -3.145 -5.565 -11.960 1.00 96.75 87 ASP A C 1
ATOM 709 O O . ASP A 1 87 ? -2.708 -5.530 -13.108 1.00 96.75 87 ASP A O 1
ATOM 713 N N . LEU A 1 88 ? -2.427 -6.084 -10.955 1.00 95.69 88 LEU A N 1
ATOM 714 C CA . LEU A 1 88 ? -1.092 -6.674 -11.129 1.00 95.69 88 LEU A CA 1
ATOM 715 C C . LEU A 1 88 ? -1.111 -7.888 -12.067 1.00 95.69 88 LEU A C 1
ATOM 717 O O . LEU A 1 88 ? -0.201 -8.048 -12.875 1.00 95.69 88 LEU A O 1
ATOM 721 N N . ALA A 1 89 ? -2.161 -8.712 -12.016 1.00 93.69 89 ALA A N 1
ATOM 722 C CA . ALA A 1 89 ? -2.316 -9.853 -12.919 1.00 93.69 89 ALA A CA 1
ATOM 723 C C . ALA A 1 89 ? -2.535 -9.451 -14.393 1.00 93.69 89 ALA A C 1
ATOM 725 O O . ALA A 1 89 ? -2.404 -10.296 -15.276 1.00 93.69 89 ALA A O 1
ATOM 726 N N . LEU A 1 90 ? -2.874 -8.185 -14.661 1.00 92.81 90 LEU A N 1
ATOM 727 C CA . LEU A 1 90 ? -3.016 -7.616 -16.005 1.00 92.81 90 LEU A CA 1
ATOM 728 C C . LEU A 1 90 ? -1.752 -6.880 -16.477 1.00 92.81 90 LEU A C 1
ATOM 730 O O . LEU A 1 90 ? -1.760 -6.293 -17.560 1.00 92.81 90 LEU A O 1
ATOM 734 N N . ALA A 1 91 ? -0.680 -6.876 -15.680 1.00 91.62 91 ALA A N 1
ATOM 735 C CA . ALA A 1 91 ? 0.561 -6.208 -16.041 1.00 91.62 91 ALA A CA 1
ATOM 736 C C . ALA A 1 91 ? 1.191 -6.831 -17.297 1.00 91.62 91 ALA A C 1
ATOM 738 O O . ALA A 1 91 ? 1.198 -8.047 -17.489 1.00 91.62 91 ALA A O 1
ATOM 739 N N . ALA A 1 92 ? 1.738 -5.972 -18.150 1.00 83.31 92 ALA A N 1
ATOM 740 C CA . ALA A 1 92 ? 2.326 -6.355 -19.420 1.00 83.31 92 ALA A CA 1
ATOM 741 C C . ALA A 1 92 ? 3.842 -6.542 -19.295 1.00 83.31 92 ALA A C 1
ATOM 743 O O . ALA A 1 92 ? 4.549 -5.759 -18.650 1.00 83.31 92 ALA A O 1
ATOM 744 N N . VAL A 1 93 ? 4.347 -7.566 -19.975 1.00 79.62 93 VAL A N 1
ATOM 745 C CA . VAL A 1 93 ? 5.777 -7.780 -20.203 1.00 79.62 93 VAL A CA 1
ATOM 746 C C . VAL A 1 93 ? 6.226 -6.910 -21.377 1.00 79.62 93 VAL A C 1
ATOM 748 O O . VAL A 1 93 ? 5.609 -6.936 -22.444 1.00 79.62 93 VAL A O 1
ATOM 751 N N . ASP A 1 94 ? 7.326 -6.173 -21.209 1.00 64.75 94 ASP A N 1
ATOM 752 C CA . ASP A 1 94 ? 7.974 -5.500 -22.339 1.00 64.75 94 ASP A CA 1
ATOM 753 C C . ASP A 1 94 ? 8.454 -6.555 -23.348 1.00 64.75 94 ASP A C 1
ATOM 755 O O . ASP A 1 94 ? 9.329 -7.370 -23.050 1.00 64.75 94 ASP A O 1
ATOM 759 N N . GLY A 1 95 ? 7.860 -6.551 -24.546 1.00 54.81 95 GLY A N 1
ATOM 760 C CA . GLY A 1 95 ? 8.201 -7.474 -25.636 1.00 54.81 95 GLY A CA 1
ATOM 761 C C . GLY A 1 95 ? 7.039 -8.276 -26.228 1.00 54.81 95 GLY A C 1
ATOM 762 O O . GLY A 1 95 ? 7.276 -9.055 -27.144 1.00 54.81 95 GLY A O 1
ATOM 763 N N . GLU A 1 96 ? 5.797 -8.087 -25.767 1.00 50.09 96 GLU A N 1
ATOM 764 C CA . GLU A 1 96 ? 4.612 -8.768 -26.329 1.00 50.09 96 GLU A CA 1
ATOM 765 C C . GLU A 1 96 ? 3.858 -7.968 -27.415 1.00 50.09 96 GLU A C 1
ATOM 767 O O . GLU A 1 96 ? 2.675 -8.185 -27.669 1.00 50.09 96 GLU A O 1
ATOM 772 N N . PHE A 1 97 ? 4.550 -7.061 -28.111 1.00 43.12 97 PHE A N 1
ATOM 773 C CA . PHE A 1 97 ? 4.094 -6.511 -29.390 1.00 43.12 97 PHE A CA 1
ATOM 774 C C . PHE A 1 97 ? 5.204 -6.677 -30.439 1.00 43.12 97 PHE A C 1
ATOM 776 O O . PHE A 1 97 ? 6.314 -6.194 -30.239 1.00 43.12 97 PHE A O 1
ATOM 783 N N . GLU A 1 98 ? 4.849 -7.350 -31.541 1.00 39.25 98 GLU A N 1
ATOM 784 C CA . GLU A 1 98 ? 5.658 -7.747 -32.711 1.00 39.25 98 GLU A CA 1
ATOM 785 C C . GLU A 1 98 ? 6.490 -9.040 -32.588 1.00 39.25 98 GLU A C 1
ATOM 787 O O . GLU A 1 98 ? 7.711 -9.047 -32.706 1.00 39.25 98 GLU A O 1
ATOM 792 N N . LEU A 1 99 ? 5.802 -10.187 -32.544 1.00 39.28 99 LEU A N 1
ATOM 793 C CA . LEU A 1 99 ? 6.158 -11.237 -33.502 1.00 39.28 99 LEU A CA 1
ATOM 794 C C . LEU A 1 99 ? 5.435 -10.901 -34.808 1.00 39.28 99 LEU A C 1
ATOM 796 O O . LEU A 1 99 ? 4.280 -11.274 -35.009 1.00 39.28 99 LEU A O 1
ATOM 800 N N . VAL A 1 100 ? 6.098 -10.134 -35.675 1.00 40.03 100 VAL A N 1
ATOM 801 C CA . VAL A 1 100 ? 5.798 -10.217 -37.103 1.00 40.03 100 VAL A CA 1
ATOM 802 C C . VAL A 1 100 ? 6.138 -11.655 -37.487 1.00 40.03 100 VAL A C 1
ATOM 804 O O . VAL A 1 100 ? 7.297 -12.060 -37.428 1.00 40.03 100 VAL A O 1
ATOM 807 N N . GLU A 1 101 ? 5.116 -12.454 -37.781 1.00 50.34 101 GLU A N 1
ATOM 808 C CA . GLU A 1 101 ? 5.285 -13.679 -38.556 1.00 50.34 101 GLU A CA 1
ATOM 809 C C . GLU A 1 101 ? 5.763 -13.260 -39.952 1.00 50.34 101 GLU A C 1
ATOM 811 O O . GLU A 1 101 ? 4.946 -12.995 -40.822 1.00 50.34 101 GLU A O 1
ATOM 816 N N . ASP A 1 102 ? 7.070 -13.095 -40.129 1.00 43.50 102 ASP A N 1
ATOM 817 C CA . ASP A 1 102 ? 7.754 -13.141 -41.423 1.00 43.50 102 ASP A CA 1
ATOM 818 C C . ASP A 1 102 ? 9.258 -13.223 -41.144 1.00 43.50 102 ASP A C 1
ATOM 820 O O . ASP A 1 102 ? 9.903 -12.243 -40.782 1.00 43.50 102 ASP A O 1
ATOM 824 N N . ASP A 1 103 ? 9.788 -14.442 -41.179 1.00 39.66 103 ASP A N 1
ATOM 825 C CA . ASP A 1 103 ? 10.784 -14.824 -42.182 1.00 39.66 103 ASP A CA 1
ATOM 826 C C . ASP A 1 103 ? 11.203 -16.278 -41.915 1.00 39.66 103 ASP A C 1
ATOM 828 O O . ASP A 1 103 ? 11.986 -16.600 -41.017 1.00 39.66 103 ASP A O 1
ATOM 832 N N . GLU A 1 104 ? 10.643 -17.185 -42.719 1.00 50.03 104 GLU A N 1
ATOM 833 C CA . GLU A 1 104 ? 11.242 -18.488 -42.995 1.00 50.03 104 GLU A CA 1
ATOM 834 C C . GLU A 1 104 ? 12.576 -18.253 -43.734 1.00 50.03 104 GLU A C 1
ATOM 836 O O . GLU A 1 104 ? 12.648 -18.383 -44.954 1.00 50.03 104 GLU A O 1
ATOM 841 N N . GLU A 1 105 ? 13.646 -17.880 -43.025 1.00 43.22 105 GLU A N 1
ATOM 842 C CA . GLU A 1 105 ? 14.997 -17.964 -43.585 1.00 43.22 105 GLU A CA 1
ATOM 843 C C . GLU A 1 105 ? 15.557 -19.379 -43.380 1.00 43.22 105 GLU A C 1
ATOM 845 O O . GLU A 1 105 ? 15.846 -19.832 -42.271 1.00 43.22 105 GLU A O 1
ATOM 850 N N . GLU A 1 106 ? 15.653 -20.078 -44.514 1.00 44.22 106 GLU A N 1
ATOM 851 C CA . GLU A 1 106 ? 16.408 -21.303 -44.779 1.00 44.22 106 GLU A CA 1
ATOM 852 C C . GLU A 1 106 ? 17.674 -21.422 -43.910 1.00 44.22 106 GLU A C 1
ATOM 854 O O . GLU A 1 106 ? 18.651 -20.691 -44.076 1.00 44.22 106 GLU A O 1
ATOM 859 N N . ILE A 1 107 ? 17.685 -22.408 -43.013 1.00 42.19 107 ILE A N 1
ATOM 860 C CA . ILE A 1 107 ? 18.910 -22.863 -42.354 1.00 42.19 107 ILE A CA 1
ATOM 861 C C . ILE A 1 107 ? 19.744 -23.617 -43.398 1.00 42.19 107 ILE A C 1
ATOM 863 O O . ILE A 1 107 ? 19.410 -24.739 -43.778 1.00 42.19 107 ILE A O 1
ATOM 867 N N . ASP A 1 108 ? 20.814 -22.981 -43.875 1.00 37.94 108 ASP A N 1
ATOM 868 C CA . ASP A 1 108 ? 21.849 -23.592 -44.712 1.00 37.94 108 ASP A CA 1
ATOM 869 C C . ASP A 1 108 ? 22.589 -24.676 -43.904 1.00 37.94 108 ASP A C 1
ATOM 871 O O . ASP A 1 108 ? 23.365 -24.384 -42.986 1.00 37.94 108 ASP A O 1
ATOM 875 N N . GLU A 1 109 ? 22.307 -25.944 -44.222 1.00 46.75 109 GLU A N 1
ATOM 876 C CA . GLU A 1 109 ? 23.011 -27.126 -43.717 1.00 46.75 109 GLU A CA 1
ATOM 877 C C . GLU A 1 109 ? 24.486 -27.093 -44.153 1.00 46.75 109 GLU A C 1
ATOM 879 O O . GLU A 1 109 ? 24.903 -27.733 -45.122 1.00 46.75 109 GLU A O 1
ATOM 884 N N . THR A 1 110 ? 25.321 -26.386 -43.394 1.00 36.75 110 THR A N 1
ATOM 885 C CA . THR A 1 110 ? 26.772 -26.559 -43.481 1.00 36.75 110 THR A CA 1
ATOM 886 C C . THR A 1 110 ? 27.210 -27.677 -42.543 1.00 36.75 110 THR A C 1
ATOM 888 O O . THR A 1 110 ? 27.308 -27.539 -41.327 1.00 36.75 110 THR A O 1
ATOM 891 N N . VAL A 1 111 ? 27.449 -28.829 -43.166 1.00 47.62 111 VAL A N 1
ATOM 892 C CA . VAL A 1 111 ? 28.116 -30.010 -42.619 1.00 47.62 111 VAL A CA 1
ATOM 893 C C . VAL A 1 111 ? 29.428 -29.601 -41.938 1.00 47.62 111 VAL A C 1
ATOM 895 O O . VAL A 1 111 ? 30.369 -29.184 -42.615 1.00 47.62 111 VAL A O 1
ATOM 898 N N . VAL A 1 112 ? 29.509 -29.763 -40.616 1.00 41.31 112 VAL A N 1
ATOM 899 C CA . VAL A 1 112 ? 30.781 -29.808 -39.884 1.00 41.31 112 VAL A CA 1
ATOM 900 C C . VAL A 1 112 ? 30.912 -31.209 -39.304 1.00 41.31 112 VAL A C 1
ATOM 902 O O . VAL A 1 112 ? 30.223 -31.589 -38.363 1.00 41.31 112 VAL A O 1
ATOM 905 N N . ASP A 1 113 ? 31.753 -31.979 -39.980 1.00 44.78 113 ASP A N 1
ATOM 906 C CA . ASP A 1 113 ? 32.270 -33.277 -39.579 1.00 44.78 113 ASP A CA 1
ATOM 907 C C . ASP A 1 113 ? 33.406 -33.013 -38.583 1.00 44.78 113 ASP A C 1
ATOM 909 O O . ASP A 1 113 ? 34.438 -32.479 -38.980 1.00 44.78 113 ASP A O 1
ATOM 913 N N . ASP A 1 114 ? 33.192 -33.300 -37.300 1.00 42.66 114 ASP A N 1
ATOM 914 C CA . ASP A 1 114 ? 34.272 -33.555 -36.344 1.00 42.66 114 ASP A CA 1
ATOM 915 C C . ASP A 1 114 ? 33.726 -34.457 -35.227 1.00 42.66 114 ASP A C 1
ATOM 917 O O . ASP A 1 114 ? 32.928 -34.063 -34.373 1.00 42.66 114 ASP A O 1
ATOM 921 N N . GLU A 1 115 ? 34.132 -35.720 -35.319 1.00 47.94 115 GLU A N 1
ATOM 922 C CA . GLU A 1 115 ? 33.957 -36.774 -34.333 1.00 47.94 115 GLU A CA 1
ATOM 923 C C . GLU A 1 115 ? 34.739 -36.422 -33.056 1.00 47.94 115 GLU A C 1
ATOM 925 O O . GLU A 1 115 ? 35.962 -36.350 -33.096 1.00 47.94 115 GLU A O 1
ATOM 930 N N . ASP A 1 116 ? 34.058 -36.256 -31.920 1.00 42.38 116 ASP A N 1
ATOM 931 C CA . ASP A 1 116 ? 34.588 -36.657 -30.611 1.00 42.38 116 ASP A CA 1
ATOM 932 C C . ASP A 1 116 ? 33.429 -36.856 -29.615 1.00 42.38 116 ASP A C 1
ATOM 934 O O . ASP A 1 116 ? 32.623 -35.968 -29.333 1.00 42.38 116 ASP A O 1
ATOM 938 N N . GLU A 1 117 ? 33.327 -38.095 -29.138 1.00 47.16 117 GLU A N 1
ATOM 939 C CA . GLU A 1 117 ? 32.284 -38.638 -28.274 1.00 47.16 117 GLU A CA 1
ATOM 940 C C . GLU A 1 117 ? 32.429 -38.209 -26.798 1.00 47.16 117 GLU A C 1
ATOM 942 O O . GLU A 1 117 ? 33.522 -38.156 -26.238 1.00 47.16 117 GLU A O 1
ATOM 947 N N . GLU A 1 118 ? 31.267 -38.047 -26.155 1.00 49.16 118 GLU A N 1
ATOM 948 C CA . GLU A 1 118 ? 31.004 -38.258 -24.722 1.00 49.16 118 GLU A CA 1
ATOM 949 C C . GLU A 1 118 ? 31.629 -37.293 -23.688 1.00 49.16 118 GLU A C 1
ATOM 951 O O . GLU A 1 118 ? 32.500 -37.650 -22.898 1.00 49.16 118 GLU A O 1
ATOM 956 N N . GLU A 1 119 ? 30.976 -36.144 -23.486 1.00 45.81 119 GLU A N 1
ATOM 957 C CA . GLU A 1 119 ? 30.560 -35.795 -22.122 1.00 45.81 119 GLU A CA 1
ATOM 958 C C . GLU A 1 119 ? 29.036 -35.849 -22.051 1.00 45.81 119 GLU A C 1
ATOM 960 O O . GLU A 1 119 ? 28.333 -35.148 -22.777 1.00 45.81 119 GLU A O 1
ATOM 965 N N . ALA A 1 120 ? 28.518 -36.702 -21.166 1.00 48.72 120 ALA A N 1
ATOM 966 C CA . ALA A 1 120 ? 27.125 -36.699 -20.754 1.00 48.72 120 ALA A CA 1
ATOM 967 C C . ALA A 1 120 ? 26.822 -35.375 -20.034 1.00 48.72 120 ALA A C 1
ATOM 969 O O . ALA A 1 120 ? 26.782 -35.305 -18.805 1.00 48.72 120 ALA A O 1
ATOM 970 N N . GLY A 1 121 ? 26.635 -34.315 -20.818 1.00 40.84 121 GLY A N 1
ATOM 971 C CA . GLY A 1 121 ? 26.056 -33.066 -20.376 1.00 40.84 121 GLY A CA 1
ATOM 972 C C . GLY A 1 121 ? 24.638 -33.376 -19.943 1.00 40.84 121 GLY A C 1
ATOM 973 O O . GLY A 1 121 ? 23.742 -33.508 -20.771 1.00 40.84 121 GLY A O 1
ATOM 974 N N . ALA A 1 122 ? 24.442 -33.566 -18.638 1.00 48.97 122 ALA A N 1
ATOM 975 C CA . ALA A 1 122 ? 23.132 -33.431 -18.040 1.00 48.97 122 ALA A CA 1
ATOM 976 C C . ALA A 1 122 ? 22.643 -32.050 -18.458 1.00 48.97 122 ALA A C 1
ATOM 978 O O . ALA A 1 122 ? 23.147 -31.059 -17.929 1.00 48.97 122 ALA A O 1
ATOM 979 N N . ASP A 1 123 ? 21.760 -32.036 -19.457 1.00 46.66 123 ASP A N 1
ATOM 980 C CA . ASP A 1 123 ? 21.082 -30.877 -20.007 1.00 46.66 123 ASP A CA 1
ATOM 981 C C . ASP A 1 123 ? 20.556 -30.088 -18.810 1.00 46.66 123 ASP A C 1
ATOM 983 O O . ASP A 1 123 ? 19.565 -30.455 -18.169 1.00 46.66 123 ASP A O 1
ATOM 987 N N . HIS A 1 124 ? 21.356 -29.115 -18.369 1.00 53.09 124 HIS A N 1
ATOM 988 C CA . HIS A 1 124 ? 21.030 -28.274 -17.239 1.00 53.09 124 HIS A CA 1
ATOM 989 C C . HIS A 1 124 ? 19.948 -27.380 -17.800 1.00 53.09 124 HIS A C 1
ATOM 991 O O . HIS A 1 124 ? 20.227 -26.327 -18.368 1.00 53.09 124 HIS A O 1
ATOM 997 N N . PHE A 1 125 ? 18.710 -27.853 -17.687 1.00 50.75 125 PHE A N 1
ATOM 998 C CA . PHE A 1 125 ? 17.529 -27.045 -17.869 1.00 50.75 125 PHE A CA 1
ATOM 999 C C . PHE A 1 125 ? 17.613 -25.943 -16.816 1.00 50.75 125 PHE A C 1
ATOM 1001 O O . PHE A 1 125 ? 17.164 -26.098 -15.683 1.00 50.75 125 PHE A O 1
ATOM 1008 N N . ILE A 1 126 ? 18.293 -24.854 -17.163 1.00 55.25 126 ILE A N 1
ATOM 1009 C CA . ILE A 1 126 ? 18.178 -23.592 -16.463 1.00 55.25 126 ILE A CA 1
ATOM 1010 C C . ILE A 1 126 ? 16.814 -23.086 -16.926 1.00 55.25 126 ILE A C 1
ATOM 1012 O O . ILE A 1 126 ? 16.699 -22.707 -18.096 1.00 55.25 126 ILE A O 1
ATOM 1016 N N . PRO A 1 127 ? 15.759 -23.154 -16.088 1.00 57.53 127 PRO A N 1
ATOM 1017 C CA . PRO A 1 127 ? 14.477 -22.594 -16.473 1.00 57.53 127 PRO A CA 1
ATOM 1018 C C . PRO A 1 127 ? 14.727 -21.143 -16.872 1.00 57.53 127 PRO A C 1
ATOM 1020 O O . PRO A 1 127 ? 15.345 -20.386 -16.117 1.00 57.53 127 PRO A O 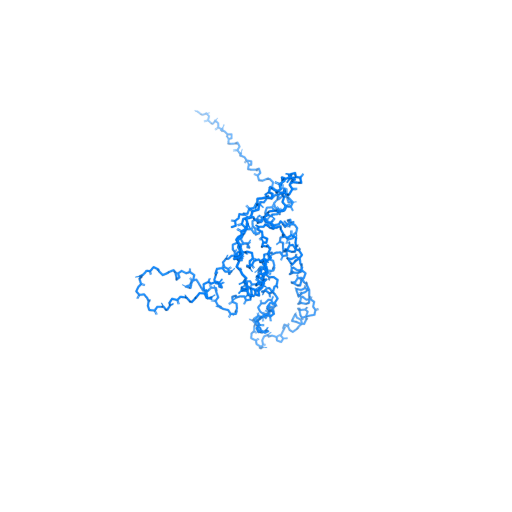1
ATOM 1023 N N . ARG A 1 128 ? 14.306 -20.773 -18.085 1.00 55.28 128 ARG A N 1
ATOM 1024 C CA . ARG A 1 128 ? 14.332 -19.373 -18.500 1.00 55.28 128 ARG A CA 1
ATOM 1025 C C . ARG A 1 128 ? 13.539 -18.605 -17.437 1.00 55.28 128 ARG A C 1
ATOM 1027 O O . ARG A 1 128 ? 12.409 -19.017 -17.170 1.00 55.28 128 ARG A O 1
ATOM 1034 N N . PRO A 1 129 ? 14.120 -17.576 -16.794 1.00 65.25 129 PRO A N 1
ATOM 1035 C CA . PRO A 1 129 ? 13.383 -16.802 -15.810 1.00 65.25 129 PRO A CA 1
ATOM 1036 C C . PRO A 1 129 ? 12.106 -16.295 -16.473 1.00 65.25 129 PRO A C 1
ATOM 1038 O O . PRO A 1 129 ? 12.148 -15.849 -17.626 1.00 65.25 129 PRO A O 1
ATOM 1041 N N . GLU A 1 130 ? 10.981 -16.443 -15.774 1.00 70.31 130 GLU A N 1
ATOM 1042 C CA . GLU A 1 130 ? 9.709 -15.930 -16.267 1.00 70.31 130 GLU A CA 1
ATOM 1043 C C . GLU A 1 130 ? 9.866 -14.434 -16.561 1.00 70.31 130 GLU A C 1
ATOM 1045 O O . GLU A 1 130 ? 10.557 -13.725 -15.817 1.00 70.31 130 GLU A O 1
ATOM 1050 N N . PRO A 1 131 ? 9.315 -13.957 -17.686 1.00 78.19 131 PRO A N 1
ATOM 1051 C CA . PRO A 1 131 ? 9.435 -12.559 -18.037 1.00 78.19 131 PRO A CA 1
ATOM 1052 C C . PRO A 1 131 ? 8.789 -11.689 -16.956 1.00 78.19 131 PRO A C 1
ATOM 1054 O O . PRO A 1 131 ? 7.661 -11.937 -16.536 1.00 78.19 131 PRO A O 1
ATOM 1057 N N . ILE A 1 132 ? 9.518 -10.668 -16.510 1.00 81.94 132 ILE A N 1
ATOM 1058 C CA . ILE A 1 132 ? 9.048 -9.738 -15.485 1.00 81.94 132 ILE A CA 1
ATOM 1059 C C . ILE A 1 132 ? 8.227 -8.642 -16.173 1.00 81.94 132 ILE A C 1
ATOM 1061 O O . ILE A 1 132 ? 8.729 -8.041 -17.130 1.00 81.94 132 ILE A O 1
ATOM 1065 N N . PRO A 1 133 ? 6.995 -8.362 -15.717 1.00 86.31 133 PRO A N 1
ATOM 1066 C CA . PRO A 1 133 ? 6.223 -7.250 -16.237 1.00 86.31 133 PRO A CA 1
ATOM 1067 C C . PRO A 1 133 ? 6.951 -5.922 -16.037 1.00 86.31 133 PRO A C 1
ATOM 1069 O O . PRO A 1 133 ? 7.450 -5.613 -14.956 1.00 86.31 133 PRO A O 1
ATOM 1072 N N . ALA A 1 134 ? 6.996 -5.131 -17.101 1.00 88.31 134 ALA A N 1
ATOM 1073 C CA . ALA A 1 134 ? 7.676 -3.840 -17.123 1.00 88.31 134 ALA A CA 1
ATOM 1074 C C . ALA A 1 134 ? 6.686 -2.666 -17.131 1.00 88.31 134 ALA A C 1
ATOM 1076 O O . ALA A 1 134 ? 7.076 -1.502 -16.978 1.00 88.31 134 ALA A O 1
ATOM 1077 N N . ARG A 1 135 ? 5.389 -2.966 -17.287 1.00 93.25 135 ARG A N 1
ATOM 1078 C CA . ARG A 1 135 ? 4.315 -1.981 -17.322 1.00 93.25 135 ARG A CA 1
ATOM 1079 C C . ARG A 1 135 ? 3.061 -2.492 -16.625 1.00 93.25 135 ARG A C 1
ATOM 1081 O O . ARG A 1 135 ? 2.630 -3.617 -16.850 1.00 93.25 135 ARG A O 1
ATOM 1088 N N . ILE A 1 136 ? 2.412 -1.612 -15.873 1.00 95.00 136 ILE A N 1
ATOM 1089 C CA . ILE A 1 136 ? 1.050 -1.805 -15.376 1.00 95.00 136 ILE A CA 1
ATOM 1090 C C . ILE A 1 136 ? 0.196 -0.590 -15.726 1.00 95.00 136 ILE A C 1
ATOM 1092 O O . ILE A 1 136 ? 0.646 0.552 -15.636 1.00 95.00 136 ILE A O 1
ATOM 1096 N N . GLU A 1 137 ? -1.037 -0.853 -16.140 1.00 95.69 137 GLU A N 1
ATOM 1097 C CA . GLU A 1 137 ? -2.062 0.150 -16.389 1.00 95.69 137 GLU A CA 1
ATOM 1098 C C . GLU A 1 137 ? -3.241 -0.099 -15.456 1.00 95.69 137 GLU A C 1
ATOM 1100 O O . GLU A 1 137 ? -3.723 -1.224 -15.345 1.00 95.69 137 GLU A O 1
ATOM 1105 N N . VAL A 1 138 ? -3.687 0.953 -14.777 1.00 96.38 138 VAL A N 1
ATOM 1106 C CA . VAL A 1 138 ? -4.708 0.872 -13.737 1.00 96.38 138 VAL A CA 1
ATOM 1107 C C . VAL A 1 138 ? -5.785 1.909 -14.005 1.00 96.38 138 VAL A C 1
ATOM 1109 O O . VAL A 1 138 ? -5.490 3.085 -14.214 1.00 96.38 138 VAL A O 1
ATOM 1112 N N . ALA A 1 139 ? -7.043 1.474 -13.982 1.00 95.88 139 ALA A N 1
ATOM 1113 C CA . ALA A 1 139 ? -8.193 2.356 -14.145 1.00 95.88 139 ALA A CA 1
ATOM 1114 C C . ALA A 1 139 ? -8.235 3.422 -13.036 1.00 95.88 139 ALA A C 1
ATOM 1116 O O . ALA A 1 139 ? -7.942 3.131 -11.871 1.00 95.88 139 ALA A O 1
ATOM 1117 N N . ARG A 1 140 ? -8.618 4.661 -13.364 1.00 93.50 140 ARG A N 1
ATOM 1118 C CA . ARG A 1 140 ? -8.653 5.767 -12.389 1.00 93.50 140 ARG A CA 1
ATOM 1119 C C . ARG A 1 140 ? -9.575 5.464 -11.213 1.00 93.50 140 ARG A C 1
ATOM 1121 O O . ARG A 1 140 ? -9.240 5.841 -10.091 1.00 9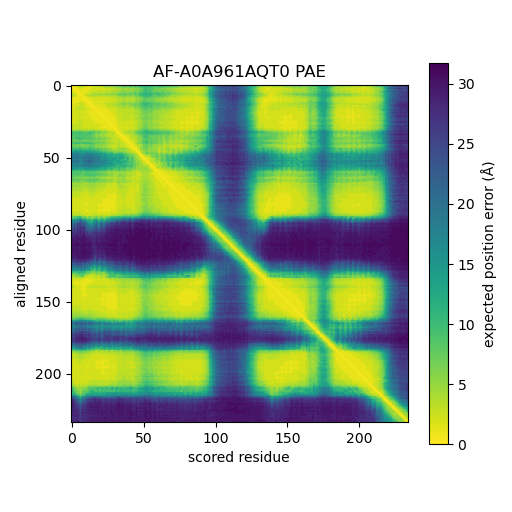3.50 140 ARG A O 1
ATOM 1128 N N . GLU A 1 141 ? -10.662 4.732 -11.430 1.00 93.88 141 GLU A N 1
ATOM 1129 C CA . GLU A 1 141 ? -11.615 4.324 -10.391 1.00 93.88 141 GLU A CA 1
ATOM 1130 C C . GLU A 1 141 ? -10.998 3.358 -9.370 1.00 93.88 141 GLU A C 1
ATOM 1132 O O . GLU A 1 141 ? -11.485 3.244 -8.247 1.00 93.88 141 GLU A O 1
ATOM 1137 N N . ALA A 1 142 ? -9.909 2.670 -9.726 1.00 96.31 142 ALA A N 1
ATOM 1138 C CA . ALA A 1 142 ? -9.196 1.776 -8.820 1.00 96.31 142 ALA A CA 1
ATOM 1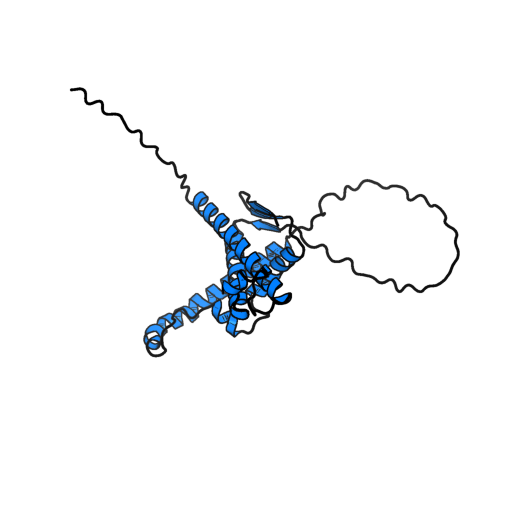139 C C . ALA A 1 142 ? -8.185 2.514 -7.917 1.00 96.31 142 ALA A C 1
ATOM 1141 O O . ALA A 1 142 ? -7.586 1.892 -7.037 1.00 96.31 142 ALA A O 1
ATOM 1142 N N . SER A 1 143 ? -7.997 3.831 -8.086 1.00 96.38 143 SER A N 1
ATOM 1143 C CA . SER A 1 143 ? -6.981 4.608 -7.355 1.00 96.38 143 SER A CA 1
ATOM 1144 C C . SER A 1 143 ? -7.165 4.560 -5.835 1.00 96.38 143 SER A C 1
ATOM 1146 O O . SER A 1 143 ? -6.177 4.418 -5.117 1.00 96.38 143 SER A O 1
ATOM 1148 N N . ASP A 1 144 ? -8.407 4.582 -5.339 1.00 96.69 144 ASP A N 1
ATOM 1149 C CA . ASP A 1 144 ? -8.705 4.477 -3.901 1.00 96.69 144 ASP A CA 1
ATOM 1150 C C . ASP A 1 144 ? -8.274 3.123 -3.321 1.00 96.69 144 ASP A C 1
ATOM 1152 O O . ASP A 1 144 ? -7.705 3.042 -2.228 1.00 96.69 144 ASP A O 1
ATOM 1156 N N . ALA A 1 145 ? -8.514 2.042 -4.069 1.00 97.88 145 ALA A N 1
ATOM 1157 C CA . ALA A 1 145 ? -8.112 0.698 -3.674 1.00 97.88 145 ALA A CA 1
ATOM 1158 C C . ALA A 1 145 ? -6.583 0.579 -3.608 1.00 97.88 145 ALA A C 1
ATOM 1160 O O . ALA A 1 145 ? -6.041 0.071 -2.622 1.00 97.88 145 ALA A O 1
ATOM 1161 N N . TRP A 1 146 ? -5.886 1.117 -4.610 1.00 98.06 146 TRP A N 1
ATOM 1162 C CA . TRP A 1 146 ? -4.426 1.178 -4.637 1.00 98.06 146 TRP A CA 1
ATOM 1163 C C . TRP A 1 146 ? -3.856 2.012 -3.492 1.00 98.06 146 TRP A C 1
ATOM 1165 O O . TRP A 1 146 ? -2.959 1.556 -2.779 1.00 98.06 146 TRP A O 1
ATOM 1175 N N . TYR A 1 147 ? -4.411 3.202 -3.258 1.00 97.94 147 TYR A N 1
ATOM 1176 C CA . TYR A 1 147 ? -4.005 4.067 -2.158 1.00 97.94 147 TYR A CA 1
ATOM 1177 C C . TYR A 1 147 ? -4.184 3.372 -0.802 1.00 97.94 147 TYR A C 1
ATOM 1179 O O . TYR A 1 147 ? -3.265 3.378 0.024 1.00 97.94 147 TYR A O 1
ATOM 1187 N N . SER A 1 148 ? -5.336 2.725 -0.598 1.00 97.44 148 SER A N 1
ATOM 1188 C CA . SER A 1 148 ? -5.659 1.967 0.612 1.00 97.44 148 SER A CA 1
ATOM 1189 C C . SER A 1 148 ? -4.694 0.803 0.845 1.00 97.44 148 SER A C 1
ATOM 1191 O O . SER A 1 148 ? -4.160 0.667 1.947 1.00 97.44 148 SER A O 1
ATOM 1193 N N . ALA A 1 149 ? -4.417 -0.018 -0.172 1.00 98.06 149 ALA A N 1
ATOM 1194 C CA . ALA A 1 149 ? -3.502 -1.154 -0.047 1.00 98.06 149 ALA A CA 1
ATOM 1195 C C . ALA A 1 149 ? -2.059 -0.703 0.240 1.00 98.06 149 ALA A C 1
ATOM 1197 O O . ALA A 1 149 ? -1.416 -1.230 1.150 1.00 98.06 149 ALA A O 1
ATOM 1198 N N . LEU A 1 150 ? -1.571 0.326 -0.462 1.00 97.31 150 LEU A N 1
ATOM 1199 C CA . LEU A 1 150 ? -0.266 0.934 -0.183 1.00 97.31 150 LEU A CA 1
ATOM 1200 C C . LEU A 1 150 ? -0.196 1.489 1.246 1.00 97.31 150 LEU A C 1
ATOM 1202 O O . LEU A 1 150 ? 0.828 1.349 1.916 1.00 97.31 150 LEU A O 1
ATOM 1206 N N . ASN A 1 151 ? -1.291 2.075 1.741 1.00 95.81 151 ASN A N 1
ATOM 1207 C CA . ASN A 1 151 ? -1.343 2.624 3.093 1.00 95.81 151 ASN A CA 1
ATOM 1208 C C . ASN A 1 151 ? -1.244 1.515 4.137 1.00 95.81 151 ASN A C 1
ATOM 1210 O O . ASN A 1 151 ? -0.452 1.615 5.072 1.00 95.81 151 ASN A O 1
ATOM 1214 N N . GLN A 1 152 ? -2.005 0.435 3.950 1.00 95.94 152 GLN A N 1
ATOM 1215 C CA . GLN A 1 152 ? -1.944 -0.743 4.812 1.00 95.94 152 GLN A CA 1
ATOM 1216 C C . GLN A 1 152 ? -0.523 -1.323 4.847 1.00 95.94 152 GLN A C 1
ATOM 1218 O O . GLN A 1 152 ? 0.027 -1.531 5.929 1.00 95.94 152 GLN A O 1
ATOM 1223 N N . ALA A 1 153 ? 0.100 -1.511 3.678 1.00 95.69 153 ALA A N 1
ATOM 1224 C CA . ALA A 1 153 ? 1.462 -2.026 3.575 1.00 95.69 153 ALA A CA 1
ATOM 1225 C C . ALA A 1 153 ? 2.468 -1.124 4.306 1.00 95.69 153 ALA A C 1
ATOM 1227 O O . ALA A 1 153 ? 3.257 -1.610 5.114 1.00 95.69 153 ALA A O 1
ATOM 1228 N N . ARG A 1 154 ? 2.412 0.197 4.094 1.00 94.25 154 ARG A N 1
ATOM 1229 C CA . ARG A 1 154 ? 3.310 1.151 4.764 1.00 94.25 154 ARG A CA 1
ATOM 1230 C C . ARG A 1 154 ? 3.117 1.192 6.272 1.00 94.25 154 ARG A C 1
ATOM 1232 O O . ARG A 1 154 ? 4.112 1.216 6.991 1.00 94.25 154 ARG A O 1
ATOM 1239 N N . LEU A 1 155 ? 1.876 1.196 6.760 1.00 93.25 155 LEU A N 1
ATOM 1240 C CA . LEU A 1 155 ? 1.594 1.185 8.198 1.00 93.25 155 LEU A CA 1
ATOM 1241 C C . LEU A 1 155 ? 2.170 -0.067 8.859 1.00 93.25 155 LEU A C 1
ATOM 1243 O O . LEU A 1 155 ? 2.818 0.033 9.897 1.00 93.25 155 LEU A O 1
ATOM 1247 N N . LEU A 1 156 ? 1.981 -1.229 8.234 1.00 93.50 156 LEU A N 1
ATOM 1248 C CA . LEU A 1 156 ? 2.500 -2.499 8.728 1.00 93.50 156 LEU A CA 1
ATOM 1249 C C . LEU A 1 156 ? 4.026 -2.582 8.664 1.00 93.50 156 LEU A C 1
ATOM 1251 O O . LEU A 1 156 ? 4.651 -3.017 9.629 1.00 93.50 156 LEU A O 1
ATOM 1255 N N . MET A 1 157 ? 4.633 -2.137 7.562 1.00 91.81 157 MET A N 1
ATOM 1256 C CA . MET A 1 157 ? 6.089 -2.037 7.441 1.00 91.81 157 MET A CA 1
ATOM 1257 C C . MET A 1 157 ? 6.662 -1.116 8.510 1.00 91.81 157 MET A C 1
ATOM 1259 O O . MET A 1 157 ? 7.649 -1.461 9.152 1.00 91.81 157 MET A O 1
ATOM 1263 N N . ASN A 1 158 ? 6.032 0.039 8.719 1.00 90.44 158 ASN A N 1
ATOM 1264 C CA . ASN A 1 158 ? 6.461 0.978 9.734 1.00 90.44 158 ASN A CA 1
ATOM 1265 C C . ASN A 1 158 ? 6.380 0.374 11.136 1.00 90.44 158 ASN A C 1
ATOM 1267 O O . ASN A 1 158 ? 7.330 0.475 11.896 1.00 90.44 158 ASN A O 1
ATOM 1271 N N . GLU A 1 159 ? 5.274 -0.280 11.469 1.00 90.00 159 GLU A N 1
ATOM 1272 C CA . GLU A 1 159 ? 5.091 -0.884 12.786 1.00 90.00 159 GLU A CA 1
ATOM 1273 C C . GLU A 1 159 ? 6.087 -2.032 13.041 1.00 90.00 159 GLU A C 1
ATOM 1275 O O . GLU A 1 159 ? 6.640 -2.163 14.130 1.00 90.00 159 GLU A O 1
ATOM 1280 N N . ALA A 1 160 ? 6.353 -2.857 12.026 1.00 88.94 160 ALA A N 1
ATOM 1281 C CA . ALA A 1 160 ? 7.248 -4.003 12.153 1.00 88.94 160 ALA A CA 1
ATOM 1282 C C . ALA A 1 160 ? 8.735 -3.620 12.228 1.00 88.94 160 ALA A C 1
ATOM 1284 O O . ALA A 1 160 ? 9.547 -4.391 12.746 1.00 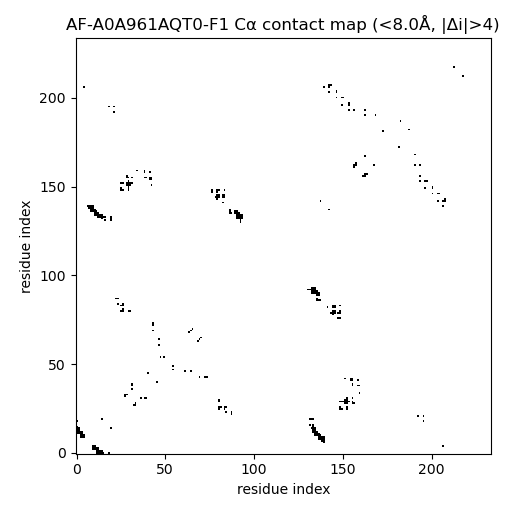88.94 160 ALA A O 1
ATOM 1285 N N . HIS A 1 161 ? 9.101 -2.465 11.670 1.00 86.31 161 HIS A N 1
ATOM 1286 C CA . HIS A 1 161 ? 10.491 -2.129 11.379 1.00 86.31 161 HIS A CA 1
ATOM 1287 C C . HIS A 1 161 ? 10.905 -0.710 11.789 1.00 86.31 161 HIS A C 1
ATOM 1289 O O . HIS A 1 161 ? 12.052 -0.353 11.534 1.00 86.31 161 HIS A O 1
ATOM 1295 N N . ASP A 1 162 ? 10.013 0.080 12.383 1.00 84.69 162 ASP A N 1
ATOM 1296 C CA . ASP A 1 162 ? 10.234 1.467 12.816 1.00 84.69 162 ASP A CA 1
ATOM 1297 C C . ASP A 1 162 ? 10.865 2.352 11.721 1.00 84.69 162 ASP A C 1
ATOM 1299 O O . ASP A 1 162 ? 11.912 2.968 11.889 1.00 84.69 162 ASP A O 1
ATOM 1303 N N . LEU A 1 163 ? 10.262 2.345 10.525 1.00 81.62 163 LEU A N 1
ATOM 1304 C CA . LEU A 1 163 ? 10.782 3.029 9.322 1.00 81.62 163 LEU A CA 1
ATOM 1305 C C . LEU A 1 163 ? 10.386 4.522 9.248 1.00 81.62 163 LEU A C 1
ATOM 1307 O O . LEU A 1 163 ? 10.737 5.234 8.299 1.00 81.62 163 LEU A O 1
ATOM 1311 N N . ALA A 1 164 ? 9.595 5.009 10.205 1.00 69.69 164 ALA A N 1
ATOM 1312 C CA . ALA A 1 164 ? 9.085 6.377 10.252 1.00 69.69 164 ALA A CA 1
ATOM 1313 C C . ALA A 1 164 ? 10.129 7.381 10.736 1.00 69.69 164 ALA A C 1
ATOM 1315 O O . ALA A 1 164 ? 9.993 8.563 10.413 1.00 69.69 164 ALA A O 1
ATOM 1316 N N . ASP A 1 165 ? 11.146 6.936 11.477 1.00 68.44 165 ASP A N 1
ATOM 1317 C CA . ASP A 1 165 ? 12.173 7.834 11.987 1.00 68.44 165 ASP A CA 1
ATOM 1318 C C . ASP A 1 165 ? 13.014 8.400 10.830 1.00 68.44 165 ASP A C 1
ATOM 1320 O O . ASP A 1 165 ? 13.673 7.684 10.071 1.00 68.44 165 ASP A O 1
ATOM 1324 N N . ALA A 1 166 ? 12.975 9.726 10.690 1.00 55.44 166 ALA A N 1
ATOM 1325 C CA . ALA A 1 166 ? 13.718 10.466 9.678 1.00 55.44 166 ALA A CA 1
ATOM 1326 C C . ALA A 1 166 ? 15.237 10.295 9.836 1.00 55.44 166 ALA A C 1
ATOM 1328 O O . ALA A 1 166 ? 15.964 10.417 8.852 1.00 55.44 166 ALA A O 1
ATOM 1329 N N . THR A 1 167 ? 15.713 9.980 11.043 1.00 55.38 167 THR A N 1
ATOM 1330 C CA . THR A 1 167 ? 17.139 9.813 11.348 1.00 55.38 167 THR A CA 1
ATOM 1331 C C . THR A 1 167 ? 17.775 8.730 10.471 1.00 55.38 167 THR A C 1
ATOM 1333 O O . THR A 1 167 ? 18.849 8.945 9.915 1.00 55.38 167 THR A O 1
ATOM 1336 N N . GLU A 1 168 ? 17.068 7.623 10.227 1.00 57.44 168 GLU A N 1
ATOM 1337 C CA . GLU A 1 168 ? 17.561 6.535 9.374 1.00 57.44 168 GLU A CA 1
ATOM 1338 C C . GLU A 1 168 ? 17.484 6.823 7.873 1.00 57.44 168 GLU A C 1
ATOM 1340 O O . GLU A 1 168 ? 18.279 6.289 7.100 1.00 57.44 168 GLU A O 1
ATOM 1345 N N . ARG A 1 169 ? 16.586 7.717 7.446 1.00 59.50 169 ARG A N 1
ATOM 1346 C CA . ARG A 1 169 ? 16.412 8.082 6.029 1.00 59.50 169 ARG A CA 1
ATOM 1347 C C 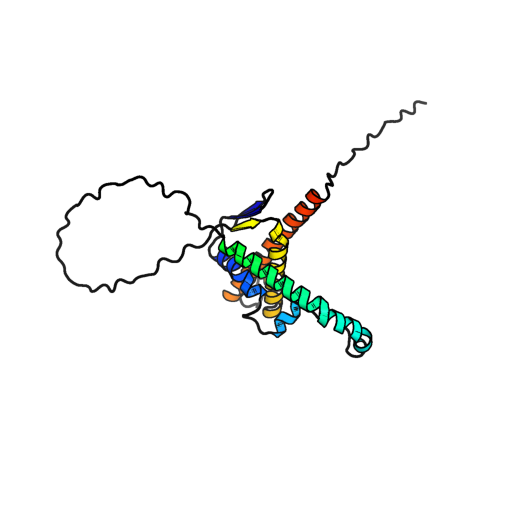. ARG A 1 169 ? 17.508 9.008 5.507 1.00 59.50 169 ARG A C 1
ATOM 1349 O O . ARG A 1 169 ? 17.769 9.028 4.308 1.00 59.50 169 ARG A O 1
ATOM 1356 N N . PHE A 1 170 ? 18.160 9.749 6.403 1.00 54.75 170 PHE A N 1
ATOM 1357 C CA . PHE A 1 170 ? 19.287 10.631 6.086 1.00 54.75 170 PHE A CA 1
ATOM 1358 C C . PHE A 1 170 ? 20.659 10.002 6.390 1.00 54.75 170 PHE A C 1
ATOM 1360 O O . PHE A 1 170 ? 21.678 10.653 6.169 1.00 54.75 170 PHE A O 1
ATOM 1367 N N . HIS A 1 171 ? 20.717 8.735 6.828 1.00 57.94 171 HIS A N 1
ATOM 1368 C CA . HIS A 1 171 ? 21.961 7.968 6.999 1.00 57.94 171 HIS A CA 1
ATOM 1369 C C . HIS A 1 171 ? 22.532 7.471 5.657 1.00 57.94 171 HIS A C 1
ATOM 1371 O O . HIS A 1 171 ? 22.868 6.298 5.486 1.00 57.94 171 HIS A O 1
ATOM 1377 N N . TRP A 1 172 ? 22.675 8.378 4.688 1.00 54.69 172 TRP A N 1
ATOM 1378 C CA . TRP A 1 172 ? 23.596 8.147 3.582 1.00 54.69 172 TRP A CA 1
ATOM 1379 C C . TRP A 1 172 ? 25.023 8.181 4.152 1.00 54.69 172 TRP A C 1
ATOM 1381 O O . TRP A 1 172 ? 25.299 9.041 4.991 1.00 54.69 172 TRP A O 1
ATOM 1391 N N . PRO A 1 173 ? 25.937 7.272 3.764 1.00 52.62 173 PRO A N 1
ATOM 1392 C CA . PRO A 1 173 ? 27.302 7.261 4.274 1.00 52.62 173 PRO A CA 1
ATOM 1393 C C . PRO A 1 173 ? 28.109 8.407 3.646 1.00 52.62 173 PRO A C 1
ATOM 1395 O O . PRO A 1 173 ? 29.063 8.186 2.903 1.00 52.62 173 PRO A O 1
ATOM 1398 N N . ASP A 1 174 ? 27.738 9.649 3.942 1.00 49.97 174 ASP A N 1
ATOM 1399 C CA . ASP A 1 174 ? 28.667 10.761 3.852 1.00 49.97 174 ASP A CA 1
ATOM 1400 C C . ASP A 1 174 ? 29.629 10.591 5.024 1.00 49.97 174 ASP A C 1
ATOM 1402 O O . ASP A 1 174 ? 29.214 10.506 6.176 1.00 49.97 174 ASP A O 1
ATOM 1406 N N . GLY A 1 175 ? 30.916 10.426 4.709 1.00 51.59 175 GLY A N 1
ATOM 1407 C CA . GLY A 1 175 ? 31.978 9.963 5.609 1.00 51.59 175 GLY A CA 1
ATOM 1408 C C . GLY A 1 175 ? 32.360 10.908 6.755 1.00 51.59 175 GLY A C 1
ATOM 1409 O O . GLY A 1 175 ? 33.545 11.081 7.037 1.00 51.59 175 GLY A O 1
ATOM 1410 N N . ASP A 1 176 ? 31.382 11.508 7.420 1.00 49.69 176 ASP A N 1
ATOM 1411 C CA . ASP A 1 176 ? 31.501 12.204 8.691 1.00 49.69 176 ASP A CA 1
ATOM 1412 C C . ASP A 1 176 ? 31.185 11.225 9.829 1.00 49.69 176 ASP A C 1
ATOM 1414 O O . ASP A 1 176 ? 30.034 11.048 10.225 1.00 49.69 176 ASP A O 1
ATOM 1418 N N . GLY A 1 177 ? 32.238 10.546 10.296 1.00 51.91 177 GLY A N 1
ATOM 1419 C CA . GLY A 1 177 ? 32.633 10.480 11.712 1.00 51.91 177 GLY A CA 1
ATOM 1420 C C . GLY A 1 177 ? 31.649 10.012 12.791 1.00 51.91 177 GLY A C 1
ATOM 1421 O O . GLY A 1 177 ? 32.041 9.974 13.957 1.00 51.91 177 GLY A O 1
ATOM 1422 N N . THR A 1 178 ? 30.414 9.658 12.467 1.00 55.53 178 THR A N 1
ATOM 1423 C CA . THR A 1 178 ? 29.430 9.170 13.429 1.00 55.53 178 THR A CA 1
ATOM 1424 C C . THR A 1 178 ? 29.587 7.657 13.582 1.00 55.53 178 THR A C 1
ATOM 1426 O O . THR A 1 178 ? 29.604 6.920 12.600 1.00 55.53 178 THR A O 1
ATOM 1429 N N . ASP A 1 179 ? 29.746 7.192 14.828 1.00 55.66 179 ASP A N 1
ATOM 1430 C CA . ASP A 1 179 ? 29.850 5.775 15.236 1.00 55.66 179 ASP A CA 1
ATOM 1431 C C . ASP A 1 179 ? 28.507 5.030 15.055 1.00 55.66 179 ASP A C 1
ATOM 1433 O O . ASP A 1 179 ? 28.002 4.367 15.963 1.00 55.66 179 ASP A O 1
ATOM 1437 N N . VAL A 1 180 ? 27.880 5.168 13.888 1.00 55.81 180 VAL A N 1
ATOM 1438 C CA . VAL A 1 180 ? 26.652 4.464 13.529 1.00 55.81 180 VAL A CA 1
ATOM 1439 C C . VAL A 1 180 ? 27.033 3.359 12.544 1.00 55.81 180 VAL A C 1
ATOM 1441 O O . VAL A 1 180 ? 27.674 3.639 11.528 1.00 55.81 180 VAL A O 1
ATOM 1444 N N . PRO A 1 181 ? 26.715 2.086 12.839 1.00 57.84 181 PRO A N 1
ATOM 1445 C CA . PRO A 1 181 ? 27.029 0.998 11.928 1.00 57.84 181 PRO A CA 1
ATOM 1446 C C . PRO A 1 181 ? 26.311 1.212 10.584 1.00 57.84 181 PRO A C 1
ATOM 1448 O O . PRO A 1 181 ? 25.156 1.640 10.576 1.00 57.84 181 PRO A O 1
ATOM 1451 N N . PRO A 1 182 ? 26.970 0.916 9.449 1.00 63.97 182 PRO A N 1
ATOM 1452 C CA . PRO A 1 182 ? 26.341 1.020 8.140 1.00 63.97 182 PRO A CA 1
ATOM 1453 C C . PRO A 1 182 ? 25.097 0.129 8.082 1.00 63.97 182 PRO A C 1
ATOM 1455 O O . PRO A 1 182 ? 25.108 -0.988 8.608 1.00 63.97 182 PRO A O 1
ATOM 1458 N N . LEU A 1 183 ? 24.040 0.621 7.432 1.00 70.50 183 LEU A N 1
ATOM 1459 C CA . LEU A 1 183 ? 22.824 -0.155 7.203 1.00 70.50 183 LEU A CA 1
ATOM 1460 C C . LEU A 1 183 ? 23.175 -1.432 6.427 1.00 70.50 183 LEU A C 1
ATOM 1462 O O . LEU A 1 183 ? 23.899 -1.381 5.427 1.00 70.50 183 LEU A O 1
ATOM 1466 N N . ASP A 1 184 ? 22.676 -2.581 6.883 1.00 82.06 184 ASP A N 1
ATOM 1467 C CA . ASP A 1 184 ? 22.823 -3.815 6.118 1.00 82.06 184 ASP A CA 1
ATOM 1468 C C . ASP A 1 184 ? 21.969 -3.772 4.835 1.00 82.06 184 ASP A C 1
ATOM 1470 O O . ASP A 1 184 ? 21.033 -2.977 4.692 1.00 82.06 184 ASP A O 1
ATOM 1474 N N . GLY A 1 185 ? 22.307 -4.619 3.858 1.00 81.94 185 GLY A N 1
ATOM 1475 C CA . GLY A 1 185 ? 21.622 -4.621 2.562 1.00 81.94 185 GLY A CA 1
ATOM 1476 C C . GLY A 1 185 ? 20.121 -4.923 2.659 1.00 81.94 185 GLY A C 1
ATOM 1477 O O . GLY A 1 185 ? 19.347 -4.425 1.845 1.00 81.94 185 GLY A O 1
ATOM 1478 N N . ALA A 1 186 ? 19.689 -5.688 3.666 1.00 85.75 186 ALA A N 1
ATOM 1479 C CA . ALA A 1 186 ? 18.278 -6.002 3.873 1.00 85.75 186 ALA A CA 1
ATOM 1480 C C . ALA A 1 186 ? 17.504 -4.780 4.390 1.00 85.75 186 ALA A C 1
ATOM 1482 O O . ALA A 1 186 ? 16.402 -4.500 3.917 1.00 85.75 186 ALA A O 1
ATOM 1483 N N . ARG A 1 187 ? 18.096 -4.011 5.310 1.00 85.69 187 ARG A N 1
ATOM 1484 C CA . ARG A 1 187 ? 17.534 -2.762 5.831 1.00 85.69 187 ARG A CA 1
ATOM 1485 C C . ARG A 1 187 ? 17.438 -1.696 4.745 1.00 85.69 187 ARG A C 1
ATOM 1487 O O . ARG A 1 187 ? 16.413 -1.026 4.660 1.00 85.69 187 ARG A O 1
ATOM 1494 N N . LEU A 1 188 ? 18.452 -1.587 3.884 1.00 86.75 188 LEU A N 1
ATOM 1495 C CA . LEU A 1 188 ? 18.414 -0.692 2.722 1.00 86.75 188 LEU A CA 1
ATOM 1496 C C . LEU A 1 188 ? 17.279 -1.048 1.756 1.00 86.75 188 LEU A C 1
ATOM 1498 O O . LEU A 1 188 ? 16.560 -0.155 1.318 1.00 86.75 188 LEU A O 1
ATOM 1502 N N . LEU A 1 189 ? 17.073 -2.337 1.460 1.00 90.44 189 LEU A N 1
ATOM 1503 C CA . LEU A 1 189 ? 15.965 -2.778 0.607 1.00 90.44 189 LEU A CA 1
ATOM 1504 C C . LEU A 1 189 ? 14.594 -2.490 1.232 1.00 90.44 189 LEU A C 1
ATOM 1506 O O . LEU A 1 189 ? 13.689 -2.060 0.523 1.00 90.44 189 LEU A O 1
ATOM 1510 N N . LEU A 1 190 ? 14.440 -2.674 2.548 1.00 90.25 190 LEU A N 1
ATOM 1511 C CA . LEU A 1 190 ? 13.201 -2.332 3.258 1.00 90.25 190 LEU A CA 1
ATOM 1512 C C . LEU A 1 190 ? 12.898 -0.830 3.201 1.00 90.25 190 LEU A C 1
ATOM 1514 O O . LEU A 1 190 ? 11.753 -0.450 2.957 1.00 90.25 190 LEU A O 1
ATOM 1518 N N . LEU A 1 191 ? 13.913 0.018 3.398 1.00 90.31 191 LEU A N 1
ATOM 1519 C CA . LEU A 1 191 ? 13.777 1.470 3.263 1.00 90.31 191 LEU A CA 1
ATOM 1520 C C . LEU A 1 191 ? 13.429 1.860 1.823 1.00 90.31 191 LEU A C 1
ATOM 1522 O O . LEU A 1 191 ? 12.500 2.634 1.618 1.00 90.31 191 LEU A O 1
ATOM 1526 N N . ALA A 1 192 ? 14.107 1.279 0.830 1.00 91.94 192 ALA A N 1
ATOM 1527 C CA . ALA A 1 192 ? 13.816 1.523 -0.581 1.00 91.94 192 ALA A CA 1
ATOM 1528 C C . ALA A 1 192 ? 12.373 1.138 -0.943 1.00 91.94 192 ALA A C 1
ATOM 1530 O O . ALA A 1 192 ? 11.672 1.926 -1.572 1.00 91.94 192 ALA A O 1
ATOM 1531 N N . GLN A 1 193 ? 11.900 -0.027 -0.491 1.00 94.62 193 GLN A N 1
ATOM 1532 C CA . GLN A 1 193 ? 10.519 -0.470 -0.694 1.00 94.62 193 GLN A CA 1
ATOM 1533 C C . GLN A 1 193 ? 9.511 0.475 -0.019 1.00 94.62 193 GLN A C 1
ATOM 1535 O O . GLN A 1 193 ? 8.491 0.830 -0.608 1.00 94.62 193 GLN A O 1
ATOM 1540 N N . TYR A 1 194 ? 9.797 0.914 1.208 1.00 93.38 194 TYR A N 1
ATOM 1541 C CA . TYR A 1 194 ? 8.936 1.839 1.943 1.00 93.38 194 TYR A CA 1
ATOM 1542 C C . TYR A 1 194 ? 8.839 3.215 1.263 1.00 93.38 194 TYR A C 1
ATOM 1544 O O . TYR A 1 194 ? 7.746 3.780 1.142 1.00 93.38 194 TYR A O 1
ATOM 1552 N N . GLU A 1 195 ? 9.964 3.756 0.795 1.00 92.81 195 GLU A N 1
ATOM 1553 C CA . GLU A 1 195 ? 10.001 5.021 0.055 1.00 92.81 195 GLU A CA 1
ATOM 1554 C C . GLU A 1 195 ? 9.336 4.889 -1.319 1.00 92.81 195 GLU A C 1
ATOM 1556 O O . GLU A 1 195 ? 8.592 5.781 -1.724 1.00 92.81 195 GLU A O 1
ATOM 1561 N N . PHE A 1 196 ? 9.488 3.747 -1.993 1.00 95.19 196 PHE A N 1
ATOM 1562 C CA . PHE A 1 196 ? 8.770 3.448 -3.231 1.00 95.19 196 PHE A CA 1
ATOM 1563 C C . PHE A 1 196 ? 7.246 3.499 -3.032 1.00 95.19 196 PHE A C 1
ATOM 1565 O O . PHE A 1 196 ? 6.546 4.204 -3.761 1.00 95.19 196 PHE A O 1
ATOM 1572 N N . TYR A 1 197 ? 6.719 2.848 -1.987 1.00 96.06 197 TYR A N 1
ATOM 1573 C CA . TYR A 1 197 ? 5.291 2.939 -1.654 1.00 96.06 197 TYR A CA 1
ATOM 1574 C C . TYR A 1 197 ? 4.861 4.364 -1.293 1.00 96.06 197 TYR A C 1
ATOM 1576 O O . TYR A 1 197 ? 3.755 4.782 -1.635 1.00 96.06 197 TYR A O 1
ATOM 1584 N N . THR A 1 198 ? 5.727 5.118 -0.613 1.00 94.00 198 THR A N 1
ATOM 1585 C CA . THR A 1 198 ? 5.473 6.523 -0.265 1.00 94.00 198 THR A CA 1
ATOM 1586 C C . THR A 1 198 ? 5.324 7.380 -1.518 1.00 94.00 198 THR A C 1
ATOM 1588 O O . THR A 1 198 ? 4.345 8.115 -1.638 1.00 94.00 198 THR A O 1
ATOM 1591 N N . ALA A 1 199 ? 6.250 7.243 -2.468 1.00 94.50 199 ALA A N 1
ATOM 1592 C CA . ALA A 1 199 ? 6.231 7.974 -3.728 1.00 94.50 199 ALA A CA 1
ATOM 1593 C C . ALA A 1 199 ? 4.973 7.660 -4.552 1.00 94.50 199 ALA A C 1
ATOM 1595 O O . ALA A 1 199 ? 4.306 8.582 -5.023 1.00 94.50 199 ALA A O 1
ATOM 1596 N N . LEU A 1 200 ? 4.598 6.380 -4.666 1.00 95.81 200 LEU A N 1
ATOM 1597 C CA . LEU A 1 200 ? 3.373 5.982 -5.365 1.00 95.81 200 LEU A CA 1
ATOM 1598 C C . LEU A 1 200 ? 2.118 6.577 -4.723 1.00 95.81 200 LEU A C 1
ATOM 1600 O O . LEU A 1 200 ? 1.261 7.098 -5.429 1.00 95.81 200 LEU A O 1
ATOM 1604 N N . GLN A 1 201 ? 2.010 6.568 -3.393 1.00 95.00 201 GLN A N 1
ATOM 1605 C CA . GLN A 1 201 ? 0.866 7.190 -2.723 1.00 95.00 201 GLN A CA 1
ATOM 1606 C C . GLN A 1 201 ? 0.780 8.694 -2.957 1.00 95.00 201 GLN A C 1
ATOM 1608 O O . GLN A 1 201 ? -0.322 9.205 -3.145 1.00 95.00 201 GLN A O 1
ATOM 1613 N N . SER A 1 202 ? 1.912 9.402 -2.946 1.00 94.25 202 SER A N 1
ATOM 1614 C CA . SER A 1 202 ? 1.937 10.832 -3.262 1.00 94.25 202 SER A CA 1
ATOM 1615 C C . SER A 1 202 ? 1.403 11.099 -4.667 1.00 94.25 202 SER A C 1
ATOM 1617 O O . SER A 1 202 ? 0.554 11.970 -4.831 1.00 94.25 202 SER A O 1
ATOM 1619 N N . ILE A 1 203 ? 1.815 10.295 -5.651 1.00 94.06 203 ILE A N 1
ATOM 1620 C CA . ILE A 1 203 ? 1.299 10.382 -7.022 1.00 94.06 203 ILE A CA 1
ATOM 1621 C C . ILE A 1 203 ? -0.214 10.117 -7.058 1.00 94.06 203 ILE A C 1
ATOM 1623 O O . ILE A 1 203 ? -0.958 10.877 -7.673 1.00 94.06 203 ILE A O 1
ATOM 1627 N N . LEU A 1 204 ? -0.698 9.079 -6.369 1.00 94.69 204 LEU A N 1
ATOM 1628 C CA . LEU A 1 204 ? -2.127 8.747 -6.351 1.00 94.69 204 LEU A CA 1
ATOM 1629 C C . LEU A 1 204 ? -2.983 9.848 -5.717 1.00 94.69 204 LEU A C 1
ATOM 1631 O O . LEU A 1 204 ? -4.080 10.107 -6.203 1.00 94.69 204 LEU A O 1
ATOM 1635 N N . ILE A 1 205 ? -2.493 10.533 -4.678 1.00 94.44 205 ILE A N 1
ATOM 1636 C CA . ILE A 1 205 ? -3.195 11.692 -4.100 1.00 94.44 205 ILE A CA 1
ATOM 1637 C C . ILE A 1 205 ? -3.407 12.772 -5.164 1.00 94.44 205 ILE A C 1
ATOM 1639 O O . ILE A 1 205 ? -4.499 13.334 -5.253 1.00 94.44 205 ILE A O 1
ATOM 1643 N N . GLU A 1 206 ? -2.405 13.042 -6.002 1.00 90.69 206 GLU A N 1
ATOM 1644 C CA . GLU A 1 206 ? -2.546 14.006 -7.097 1.00 90.69 206 GLU A CA 1
ATOM 1645 C C . GLU A 1 206 ? -3.580 13.548 -8.135 1.00 90.69 206 GLU A C 1
ATOM 1647 O O . GLU A 1 206 ? -4.399 14.356 -8.573 1.00 90.69 206 GLU A O 1
ATOM 1652 N N . VAL A 1 207 ? -3.596 12.257 -8.492 1.00 90.00 207 VAL A N 1
ATOM 1653 C CA . VAL A 1 207 ? -4.591 11.678 -9.418 1.00 90.00 207 VAL A CA 1
ATOM 1654 C C . VAL A 1 207 ? -6.013 11.832 -8.877 1.00 90.00 207 VAL A C 1
ATOM 1656 O O . VAL A 1 207 ? -6.901 12.290 -9.598 1.00 90.00 207 VAL A O 1
ATOM 1659 N N . MET A 1 208 ? -6.225 11.484 -7.607 1.00 91.00 208 MET A N 1
ATOM 1660 C CA . MET A 1 208 ? -7.529 11.568 -6.943 1.00 91.00 208 MET A CA 1
ATOM 1661 C C . MET A 1 208 ? -7.987 13.023 -6.781 1.00 91.00 208 MET A C 1
ATOM 1663 O O . MET A 1 208 ? -9.140 13.342 -7.046 1.00 91.00 208 MET A O 1
ATOM 1667 N N . THR A 1 209 ? -7.073 13.942 -6.465 1.00 89.50 209 THR A N 1
ATOM 1668 C CA . THR A 1 209 ? -7.409 15.372 -6.362 1.00 89.50 209 THR A CA 1
ATOM 1669 C C . THR A 1 209 ? -7.862 15.942 -7.711 1.00 89.50 209 THR A C 1
ATOM 1671 O O . THR A 1 209 ? -8.797 16.739 -7.765 1.00 89.50 209 THR A O 1
ATOM 1674 N N . ARG A 1 210 ? -7.230 15.523 -8.817 1.00 84.38 210 ARG A N 1
ATOM 1675 C CA . ARG A 1 210 ? -7.641 15.927 -10.172 1.00 84.38 210 ARG A CA 1
ATOM 1676 C C . ARG A 1 210 ? -8.985 15.319 -10.580 1.00 84.38 210 ARG A C 1
ATOM 1678 O O . ARG A 1 210 ? -9.800 16.033 -11.154 1.00 84.38 210 ARG A O 1
ATOM 1685 N N . ASN A 1 211 ? -9.239 14.051 -10.234 1.00 81.12 211 ASN A N 1
ATOM 1686 C CA . ASN A 1 211 ? -10.556 13.413 -10.403 1.00 81.12 211 ASN A CA 1
ATOM 1687 C C . ASN A 1 211 ? -11.674 14.255 -9.769 1.00 81.12 211 ASN A C 1
ATOM 1689 O O . ASN A 1 211 ? -12.692 14.521 -10.406 1.00 81.12 211 ASN A O 1
ATOM 1693 N N . ASP A 1 212 ? -11.472 14.701 -8.528 1.00 78.50 212 ASP A N 1
ATOM 1694 C CA . ASP A 1 212 ? -12.484 15.456 -7.786 1.00 78.50 212 ASP A CA 1
ATOM 1695 C C . ASP A 1 212 ? -12.732 16.852 -8.378 1.00 78.50 212 ASP A C 1
ATOM 1697 O O . ASP A 1 212 ? -13.872 17.322 -8.421 1.00 78.50 212 ASP A O 1
ATOM 1701 N N . GLN A 1 213 ? -11.690 17.527 -8.871 1.00 76.94 213 GLN A N 1
ATOM 1702 C CA . GLN A 1 213 ? -11.817 18.829 -9.540 1.00 76.94 213 GLN A CA 1
ATOM 1703 C C . GLN A 1 213 ? -12.599 18.722 -10.857 1.00 76.94 213 GLN A C 1
ATOM 1705 O O . GLN A 1 213 ? -13.507 19.519 -11.101 1.00 76.94 213 GLN A O 1
ATOM 1710 N N . GLU A 1 214 ? -12.311 17.696 -11.661 1.00 76.94 214 GLU A N 1
ATOM 1711 C CA . GLU A 1 214 ? -13.032 17.400 -12.905 1.00 76.94 214 GLU A CA 1
ATOM 1712 C C . GLU A 1 214 ? -14.503 17.039 -12.627 1.00 76.94 214 GLU A C 1
ATOM 1714 O O . GLU A 1 214 ? -15.408 17.535 -13.299 1.00 76.94 214 GLU A O 1
ATOM 1719 N N . ALA A 1 215 ? -14.765 16.237 -11.589 1.00 73.31 215 ALA A N 1
ATOM 1720 C CA . ALA A 1 215 ? -16.116 15.840 -11.193 1.00 73.31 215 ALA A CA 1
ATOM 1721 C C . ALA A 1 215 ? -16.954 16.995 -10.614 1.00 73.31 215 ALA A C 1
ATOM 1723 O O . ALA A 1 215 ? -18.183 16.989 -10.730 1.00 73.31 215 ALA A O 1
ATOM 1724 N N . THR A 1 216 ? -16.315 17.987 -9.987 1.00 75.06 216 THR A N 1
ATOM 1725 C CA . THR A 1 216 ? -17.002 19.139 -9.376 1.00 75.06 216 THR A CA 1
ATOM 1726 C C . THR A 1 216 ? -17.175 20.331 -10.320 1.00 75.06 216 THR A C 1
ATOM 1728 O O . THR A 1 216 ? -17.920 21.251 -9.981 1.00 75.06 216 THR A O 1
ATOM 1731 N N . GLY A 1 217 ? -16.563 20.310 -11.512 1.00 55.72 217 GLY A N 1
ATOM 1732 C CA . GLY A 1 217 ? -16.728 21.348 -12.537 1.00 55.72 217 GLY A CA 1
ATOM 1733 C C . GLY A 1 217 ? -16.237 22.734 -12.107 1.00 55.72 217 GLY A C 1
ATOM 1734 O O . GLY A 1 217 ? -16.723 23.743 -12.618 1.00 55.72 217 GLY A O 1
ATOM 1735 N N . PHE A 1 218 ? -15.323 22.802 -11.136 1.00 49.59 218 PHE A N 1
ATOM 1736 C CA . PHE A 1 218 ? -14.735 24.056 -10.678 1.00 49.59 218 PHE A CA 1
ATOM 1737 C C . PHE A 1 218 ? -13.570 24.435 -11.599 1.00 49.59 218 PHE A C 1
ATOM 1739 O O . PHE A 1 218 ? -12.402 24.274 -11.248 1.00 49.59 218 PHE A O 1
ATOM 1746 N N . ASP A 1 219 ? -13.897 24.938 -12.790 1.00 52.97 219 ASP A N 1
ATOM 1747 C CA . ASP A 1 219 ? -12.964 25.767 -13.547 1.00 52.97 219 ASP A CA 1
ATOM 1748 C C . ASP A 1 219 ? -12.774 27.051 -12.738 1.00 52.97 219 ASP A C 1
ATOM 1750 O O . ASP A 1 219 ? -13.692 27.862 -12.594 1.00 52.97 219 ASP A O 1
ATOM 1754 N N . GLY A 1 220 ? -11.601 27.197 -12.128 1.00 53.44 220 GLY A N 1
ATOM 1755 C CA . GLY A 1 220 ? -11.185 28.435 -11.486 1.00 53.44 220 GLY A CA 1
ATOM 1756 C C . GLY A 1 220 ? -11.000 29.528 -12.533 1.00 53.44 220 GLY A C 1
ATOM 1757 O O . GLY A 1 220 ? -9.870 29.849 -12.883 1.00 53.44 220 GLY A O 1
ATOM 1758 N N . ASP A 1 221 ? -12.100 30.085 -13.036 1.00 46.69 221 ASP A N 1
ATOM 1759 C CA . ASP A 1 221 ? -12.094 31.364 -13.733 1.00 46.69 221 ASP A CA 1
ATOM 1760 C C . ASP A 1 221 ? -11.839 32.441 -12.670 1.00 46.69 221 ASP A C 1
ATOM 1762 O O . ASP A 1 221 ? -12.733 32.888 -11.943 1.00 46.69 221 ASP A O 1
ATOM 1766 N N . GLU A 1 222 ? -10.565 32.805 -12.526 1.00 51.25 222 GLU A N 1
ATOM 1767 C CA . GLU A 1 222 ? -10.164 34.085 -11.961 1.00 51.25 222 GLU A CA 1
ATOM 1768 C C . GLU A 1 222 ? -10.776 35.182 -12.839 1.00 51.25 222 GLU A C 1
ATOM 1770 O O . GLU A 1 222 ? -10.217 35.584 -13.859 1.00 51.25 222 GLU A O 1
ATOM 1775 N N . ASP A 1 223 ? -11.957 35.642 -12.428 1.00 49.72 223 ASP A N 1
ATOM 1776 C CA . ASP A 1 223 ? -12.566 36.894 -12.858 1.00 49.72 223 ASP A CA 1
ATOM 1777 C C . ASP A 1 223 ? -11.571 38.019 -12.538 1.00 49.72 223 ASP A C 1
ATOM 1779 O O . ASP A 1 223 ? -11.471 38.518 -11.412 1.00 49.72 223 ASP A O 1
ATOM 1783 N N . ALA A 1 224 ? -10.736 38.332 -13.529 1.00 53.25 224 ALA A N 1
ATOM 1784 C CA . ALA A 1 224 ? -9.847 39.473 -13.535 1.00 53.25 224 ALA A CA 1
ATOM 1785 C C . ALA A 1 224 ? -10.723 40.727 -13.510 1.00 53.25 224 ALA A C 1
ATOM 1787 O O . ALA A 1 224 ? -11.123 41.242 -14.551 1.00 53.25 224 ALA A O 1
ATOM 1788 N N . GLY A 1 225 ? -11.038 41.179 -12.295 1.00 46.25 225 GLY A N 1
ATOM 1789 C CA . GLY A 1 225 ? -11.757 42.415 -12.047 1.00 46.25 225 GLY A CA 1
ATOM 1790 C C . GLY A 1 225 ? -11.108 43.560 -12.814 1.00 46.25 225 GLY A C 1
ATOM 1791 O O . GLY A 1 225 ? -9.984 43.967 -12.521 1.00 46.25 225 GLY A O 1
ATOM 1792 N N . GLU A 1 226 ? -11.835 44.053 -13.811 1.00 47.62 226 GLU A N 1
ATOM 1793 C CA . GLU A 1 226 ? -11.564 45.306 -14.494 1.00 47.62 226 GLU A CA 1
ATOM 1794 C C . GLU A 1 226 ? -11.613 46.433 -13.448 1.00 47.62 226 GLU A C 1
ATOM 1796 O O . GLU A 1 226 ? -12.676 46.801 -12.947 1.00 47.62 226 GLU A O 1
ATOM 1801 N N . GLU A 1 227 ? -10.447 46.965 -13.072 1.00 50.56 227 GLU A N 1
ATOM 1802 C CA . GLU A 1 227 ? -10.357 48.250 -12.382 1.00 50.56 227 GLU A CA 1
ATOM 1803 C C . GLU A 1 227 ? -10.771 49.341 -13.383 1.00 50.56 227 GLU A C 1
ATOM 1805 O O . GLU A 1 227 ? -9.991 49.757 -14.238 1.00 50.56 227 GLU A O 1
ATOM 1810 N N . GLU A 1 228 ? -12.033 49.772 -13.314 1.00 52.66 228 GLU A N 1
ATOM 1811 C CA . GLU A 1 228 ? -12.485 50.999 -13.969 1.00 52.66 228 GLU A CA 1
ATOM 1812 C C . GLU A 1 228 ? -11.822 52.207 -13.284 1.00 52.66 228 GLU A C 1
ATOM 1814 O O . GLU A 1 228 ? -12.127 52.556 -12.140 1.00 52.66 228 GLU A O 1
ATOM 1819 N N . ASP A 1 229 ? -10.905 52.844 -14.013 1.00 53.00 229 ASP A N 1
ATOM 1820 C CA . ASP A 1 229 ? -10.339 54.158 -13.719 1.00 53.00 229 ASP A CA 1
ATOM 1821 C C . ASP A 1 229 ? -11.457 55.222 -13.626 1.00 53.00 229 ASP A C 1
ATOM 1823 O O . ASP A 1 229 ? -11.978 55.692 -14.640 1.00 53.00 229 ASP A O 1
ATOM 1827 N N . ASP A 1 230 ? -11.809 55.649 -12.409 1.00 55.47 230 ASP A N 1
ATOM 1828 C CA . ASP A 1 230 ? -12.637 56.842 -12.184 1.00 55.47 230 ASP A CA 1
ATOM 1829 C C . ASP A 1 230 ? -11.753 58.103 -12.238 1.00 55.47 230 ASP A C 1
ATOM 1831 O O . ASP A 1 230 ? -11.090 58.499 -11.271 1.00 55.47 230 ASP A O 1
ATOM 1835 N N . GLU A 1 231 ? -11.724 58.731 -13.417 1.00 51.06 231 GLU A N 1
ATOM 1836 C CA . GLU A 1 231 ? -11.197 60.075 -13.649 1.00 51.06 231 GLU A CA 1
ATOM 1837 C C . GLU A 1 231 ? -11.986 61.124 -12.841 1.00 51.06 231 GLU A C 1
ATOM 1839 O O . GLU A 1 231 ? -12.912 61.773 -13.333 1.00 51.06 231 GLU A O 1
ATOM 1844 N N . THR A 1 232 ? -11.548 61.421 -11.617 1.00 54.09 232 THR A N 1
ATOM 1845 C CA . THR A 1 232 ? -11.903 62.693 -10.973 1.00 54.09 232 THR A CA 1
ATOM 1846 C C . THR A 1 232 ? -11.024 63.821 -11.520 1.00 54.09 232 THR A C 1
ATOM 1848 O O . THR A 1 232 ? -9.941 64.091 -10.995 1.00 54.09 232 THR A O 1
ATOM 1851 N N . LEU A 1 233 ? -11.494 64.509 -12.564 1.00 47.94 233 LEU A N 1
ATOM 1852 C CA . LEU A 1 233 ? -10.994 65.834 -12.946 1.00 47.94 233 LEU A CA 1
ATOM 1853 C C . LEU A 1 233 ? -11.703 66.921 -12.122 1.00 47.94 233 LEU A C 1
ATOM 1855 O O . LEU A 1 233 ? -12.912 67.128 -12.243 1.00 47.94 233 LEU A O 1
ATOM 1859 N N . GLY A 1 234 ? -10.915 67.624 -11.306 1.00 41.75 234 GLY A N 1
ATOM 1860 C CA . GLY A 1 234 ? -11.221 68.926 -10.708 1.00 41.75 234 GLY A CA 1
ATOM 1861 C C . GLY A 1 234 ? -10.255 69.992 -11.209 1.00 41.75 234 GLY A C 1
ATOM 1862 O O . GLY A 1 234 ? -9.126 69.623 -11.606 1.00 41.75 234 GLY A O 1
#

Radius of gyration: 27.99 Å; Cα contacts (8 Å, |Δi|>4): 183; chains: 1; bounding box: 56×108×79 Å

Mean predicted aligned error: 13.88 Å

Foldseek 3Di:
DDWDDDPWKIKQFQQDPLNLVLLLCLLVLLVCPVHDPVLCCLQVPQPDPDPPVCCVVCVVVSVCCVPPVRVVSVVLSNVLSVLSNVQSVVFAFPPPPDPPPDDPDDDPPDDDDDDDDDDPPPPPCPPDPDGRRRMTMGTLVSLVSLLSSLVSSLSSLCSRPVLPDVVVVPPDPPPPDDPDDDDDPVRVSSNVSNVSSVVSNVVSVVSVVVVVCVVVVPPPPPPPDPPPDDDPDD

Sequence (234 aa):
MKFILTEESWILSDLDPIEWTFLDRIPEMAAGEALPPQFRQRLLPDPIDVPASERENEEGFLNDWGEYVRPDLESAFVAARDQVSRDLALAAVDGEFELVEDDEEEIDETVVDDEDEEEAGADHFIPRPEPIPARIEVAREASDAWYSALNQARLLMNEAHDLADATERFHWPDGDGTDVPPLDGARLLLLAQYEFYTALQSILIEVMTRNDQEATGFDGDEDAGEEEDDETLG

pLDDT: mean 77.61, std 19.5, range [36.75, 98.19]

Secondary structure (DSSP, 8-state):
-EEEE-SSEEEEES--HHHHHHHHTHHHHHHTTTS-GGGGGGTS--S----HHHHGGGHHHHHHIIIIIHHHHHHHHHHHHHHHHHHHTTPEETT-S-----------------------------PPPPPPEEEEEEEGGGHHHHHHHHHHHHHHHHHHH-TT-HHHHT----------PPPPHHHHHHHHHHHHHHHHHHHHHHHHHHHHHHHHT-----------------